Protein AF-A0A1H4ECC6-F1 (afdb_monomer)

Solvent-accessible surface area (backbone atoms only — not comparable to full-atom values): 13626 Å² total; per-residue (Å²): 134,86,76,79,71,39,61,45,52,57,76,55,49,51,54,53,52,52,52,30,64,74,39,88,50,65,69,59,46,51,46,40,37,66,34,86,87,35,96,63,45,57,80,49,60,82,55,77,48,50,72,71,56,46,52,50,38,54,52,34,42,35,54,55,54,68,55,48,60,47,56,54,35,56,78,72,70,46,49,71,63,58,48,18,66,75,67,73,41,59,52,71,56,57,48,30,31,50,69,59,79,40,82,70,54,70,70,58,54,51,51,50,37,57,78,66,70,51,75,50,54,50,92,61,50,44,51,46,70,75,54,58,63,62,68,71,68,72,64,81,91,76,77,94,74,86,88,76,89,75,90,80,87,87,88,80,90,87,80,92,86,89,87,89,83,92,74,93,76,88,80,76,84,45,78,68,58,57,57,58,72,69,65,83,68,96,71,96,71,64,76,82,75,61,58,58,65,61,54,52,52,54,54,55,54,57,74,68,65,80,81,125

pLDDT: mean 73.04, std 23.55, range [28.2, 97.25]

Radius of gyration: 29.25 Å; Cα contacts (8 Å, |Δi|>4): 118; chains: 1; bounding box: 47×67×94 Å

Sequence (212 aa):
MVRKKIILPDKIFHKLWDHACDIDSFDEFYALITAPSSQSYINMQKYNISTNQLYDILKSIHSAAHYSLRSMINDYGFTKASFSHRFCVPIRTVENWCNQTNKCPSYTRLLFLNALDYSILPKGICFESSISVTKNTEKPLADEAEFTISATTQEILKEGSLLDKQENDLSHFSLRDWEQTHSNSGNSDILAKTDYLSDILNRRSRQLGDNC

Mean predicted aligned error: 17.64 Å

Structure (mmCIF, N/CA/C/O backbone):
data_AF-A0A1H4ECC6-F1
#
_entry.id   AF-A0A1H4ECC6-F1
#
loop_
_atom_site.group_PDB
_atom_site.id
_atom_site.type_symbol
_atom_site.label_atom_id
_atom_site.label_alt_id
_atom_site.label_comp_id
_atom_site.label_asym_id
_atom_site.label_entity_id
_atom_site.label_seq_id
_atom_site.pdbx_PDB_ins_code
_atom_site.Cartn_x
_atom_site.Cartn_y
_atom_site.Cartn_z
_atom_site.occupancy
_atom_site.B_iso_or_equiv
_atom_site.auth_seq_id
_atom_site.auth_comp_id
_atom_site.auth_asym_id
_atom_site.auth_atom_id
_atom_site.pdbx_PDB_model_num
ATOM 1 N N . MET A 1 1 ? -12.331 -10.365 -29.458 1.00 39.97 1 MET A N 1
ATOM 2 C CA . MET A 1 1 ? -10.861 -10.203 -29.396 1.00 39.97 1 MET A CA 1
ATOM 3 C C . MET A 1 1 ? -10.436 -10.378 -27.940 1.00 39.97 1 MET A C 1
ATOM 5 O O . MET A 1 1 ? -10.699 -9.499 -27.128 1.00 39.97 1 MET A O 1
ATOM 9 N N . VAL A 1 2 ? -9.917 -11.551 -27.566 1.00 49.88 2 VAL A N 1
ATOM 10 C CA . VAL A 1 2 ? -9.529 -11.842 -26.173 1.00 49.88 2 VAL A CA 1
ATOM 11 C C . VAL A 1 2 ? -8.254 -11.056 -25.868 1.00 49.88 2 VAL A C 1
ATOM 13 O O . VAL A 1 2 ? -7.222 -11.291 -26.493 1.00 49.88 2 VAL A O 1
ATOM 16 N N . ARG A 1 3 ? -8.318 -10.078 -24.956 1.00 62.84 3 ARG A N 1
ATOM 17 C CA . ARG A 1 3 ? -7.119 -9.357 -24.506 1.00 62.84 3 ARG A CA 1
ATOM 18 C C . ARG A 1 3 ? -6.227 -10.348 -23.761 1.00 62.84 3 ARG A C 1
ATOM 20 O O . ARG A 1 3 ? -6.671 -10.962 -22.793 1.00 62.84 3 ARG A O 1
ATOM 27 N N . LYS A 1 4 ? -4.986 -10.519 -24.222 1.00 69.06 4 LYS A N 1
ATOM 28 C CA . LYS A 1 4 ? -3.986 -11.352 -23.547 1.00 69.06 4 LYS A CA 1
ATOM 29 C C . LYS A 1 4 ? -3.780 -10.803 -22.132 1.00 69.06 4 LYS A C 1
ATOM 31 O O . LYS A 1 4 ? -3.410 -9.641 -21.985 1.00 69.06 4 LYS A O 1
ATOM 36 N N . LYS A 1 5 ? -4.056 -11.619 -21.111 1.00 79.31 5 LYS A N 1
ATOM 37 C CA . LYS A 1 5 ? -3.801 -11.258 -19.711 1.00 79.31 5 LYS A CA 1
ATOM 38 C C . LYS A 1 5 ? -2.294 -11.274 -19.473 1.00 79.31 5 LYS A C 1
ATOM 40 O O . LYS A 1 5 ? -1.631 -12.256 -19.807 1.00 79.31 5 LYS A O 1
ATOM 45 N N . ILE A 1 6 ? -1.767 -10.181 -18.937 1.00 85.88 6 ILE A N 1
ATOM 46 C CA . ILE A 1 6 ? -0.36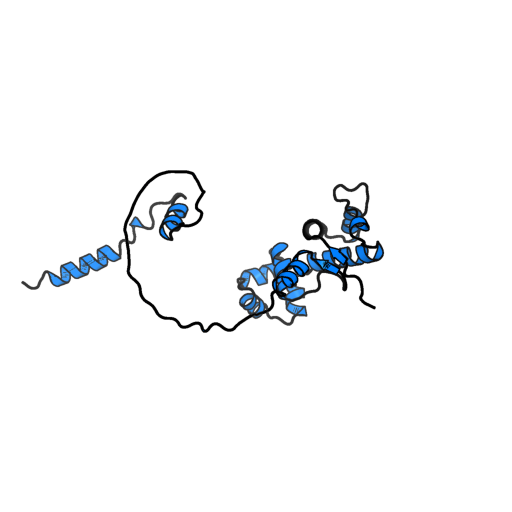5 -10.095 -18.528 1.00 85.88 6 ILE A CA 1
ATOM 47 C C . ILE A 1 6 ? -0.278 -10.598 -17.092 1.00 85.88 6 ILE A C 1
ATOM 49 O O . ILE A 1 6 ? -1.076 -10.204 -16.242 1.00 85.88 6 ILE A O 1
ATOM 53 N N . ILE A 1 7 ? 0.677 -11.485 -16.838 1.00 88.25 7 ILE A N 1
ATOM 54 C CA . ILE A 1 7 ? 0.872 -12.091 -15.524 1.00 88.25 7 ILE A CA 1
ATOM 55 C C . ILE A 1 7 ? 2.038 -11.378 -14.852 1.00 88.25 7 ILE A C 1
ATOM 57 O O . ILE A 1 7 ? 3.138 -11.342 -15.406 1.00 88.25 7 ILE A O 1
ATOM 61 N N . LEU A 1 8 ? 1.790 -10.820 -13.669 1.00 89.12 8 LEU A N 1
ATOM 62 C CA . LEU A 1 8 ? 2.819 -10.251 -12.809 1.00 89.12 8 LEU A CA 1
ATOM 63 C C . LEU A 1 8 ? 3.195 -11.287 -11.735 1.00 89.12 8 LEU A C 1
ATOM 65 O O . LEU A 1 8 ? 2.338 -11.632 -10.923 1.00 89.12 8 LEU A O 1
ATOM 69 N N . PRO A 1 9 ? 4.446 -11.780 -11.706 1.00 90.75 9 PRO A N 1
ATOM 70 C CA . PRO A 1 9 ? 4.898 -12.702 -10.669 1.00 90.75 9 PRO A CA 1
ATOM 71 C C . PRO A 1 9 ? 4.833 -12.093 -9.268 1.00 90.75 9 PRO A C 1
ATOM 73 O O . PRO A 1 9 ? 5.268 -10.956 -9.050 1.00 90.75 9 PRO A O 1
ATOM 76 N N . ASP A 1 10 ? 4.405 -12.889 -8.292 1.00 90.38 10 ASP A N 1
ATOM 77 C CA . ASP A 1 10 ? 4.170 -12.422 -6.919 1.00 90.38 10 ASP A CA 1
ATOM 78 C C . ASP A 1 10 ? 5.465 -11.940 -6.244 1.00 90.38 10 ASP A C 1
ATOM 80 O O . ASP A 1 10 ? 5.476 -10.940 -5.528 1.00 90.38 10 ASP A O 1
ATOM 84 N N . LYS A 1 11 ? 6.602 -12.579 -6.556 1.00 91.00 11 LYS A N 1
ATOM 85 C CA . LYS A 1 11 ? 7.934 -12.161 -6.076 1.00 91.00 11 LYS A CA 1
ATOM 86 C C . LYS A 1 11 ? 8.314 -10.753 -6.535 1.00 91.00 11 LYS A C 1
ATOM 88 O O . LYS A 1 11 ? 9.038 -10.051 -5.835 1.00 91.00 11 LYS A O 1
ATOM 93 N N . ILE A 1 12 ? 7.875 -10.361 -7.729 1.00 92.25 12 ILE A N 1
ATOM 94 C CA . ILE A 1 12 ? 8.151 -9.031 -8.280 1.00 92.25 12 ILE A CA 1
ATOM 95 C C . ILE A 1 12 ? 7.229 -8.027 -7.623 1.00 92.25 12 ILE A C 1
ATOM 97 O O . ILE A 1 12 ? 7.699 -6.994 -7.163 1.00 92.25 12 ILE A O 1
ATOM 101 N N . PHE A 1 13 ? 5.944 -8.362 -7.520 1.00 92.94 13 PHE A N 1
ATOM 102 C CA . PHE A 1 13 ? 4.985 -7.516 -6.833 1.00 92.94 13 PHE A CA 1
ATOM 103 C C . PHE A 1 13 ? 5.395 -7.232 -5.384 1.00 92.94 13 PHE A C 1
ATOM 105 O O . PHE A 1 13 ? 5.374 -6.075 -4.988 1.00 92.94 13 PHE A O 1
ATOM 112 N N . HIS A 1 14 ? 5.852 -8.238 -4.631 1.00 92.69 14 HIS A N 1
ATOM 113 C CA . HIS A 1 14 ? 6.368 -8.039 -3.275 1.00 92.69 14 HIS A CA 1
ATOM 114 C C . HIS A 1 14 ? 7.463 -6.965 -3.233 1.00 92.69 14 HIS A C 1
ATOM 116 O O . HIS A 1 14 ? 7.385 -6.039 -2.436 1.00 92.69 14 HIS A O 1
ATOM 122 N N . LYS A 1 15 ? 8.466 -7.055 -4.118 1.00 93.38 15 LYS 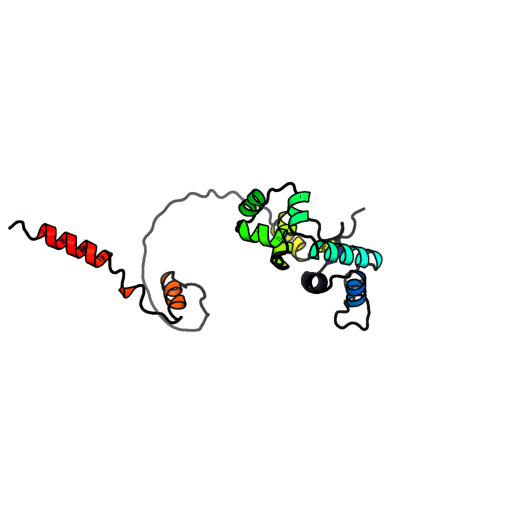A N 1
ATOM 123 C CA . LYS A 1 15 ? 9.550 -6.061 -4.193 1.00 93.38 15 LYS A CA 1
ATOM 124 C C . LYS A 1 15 ? 9.043 -4.671 -4.572 1.00 93.38 15 LYS A C 1
ATOM 126 O O . LYS A 1 15 ? 9.489 -3.684 -4.003 1.00 93.38 15 LYS A O 1
ATOM 131 N N . LEU A 1 16 ? 8.120 -4.594 -5.532 1.00 94.12 16 LEU A N 1
ATOM 132 C CA . LEU A 1 16 ? 7.510 -3.327 -5.936 1.00 94.12 16 LEU A CA 1
ATOM 133 C C . LEU A 1 16 ? 6.726 -2.694 -4.785 1.00 94.12 16 LEU A C 1
ATOM 135 O O . LEU A 1 16 ? 6.820 -1.490 -4.583 1.00 94.12 16 LEU A O 1
ATOM 139 N N . TRP A 1 17 ? 5.969 -3.500 -4.043 1.00 95.19 17 TRP A N 1
ATOM 140 C CA . TRP A 1 17 ? 5.172 -3.053 -2.909 1.00 95.19 17 TRP A CA 1
ATOM 141 C C . TRP A 1 17 ? 6.041 -2.547 -1.758 1.00 95.19 17 TRP A C 1
ATOM 143 O O . TRP A 1 17 ? 5.731 -1.509 -1.180 1.00 95.19 17 TRP A O 1
ATOM 153 N N . ASP A 1 18 ? 7.129 -3.255 -1.457 1.00 94.50 18 ASP A N 1
ATOM 154 C CA . ASP A 1 18 ? 8.087 -2.883 -0.413 1.00 94.50 18 ASP A CA 1
ATOM 155 C C . ASP A 1 18 ? 8.711 -1.512 -0.718 1.00 94.50 18 ASP A C 1
ATOM 157 O O . ASP A 1 18 ? 8.526 -0.554 0.029 1.00 94.50 18 ASP A O 1
ATOM 161 N N . HIS A 1 19 ? 9.279 -1.355 -1.919 1.00 93.94 19 HIS A N 1
ATOM 162 C CA . HIS A 1 19 ? 9.839 -0.076 -2.368 1.00 93.94 19 HIS A CA 1
ATOM 163 C C . HIS A 1 19 ? 8.801 1.050 -2.459 1.00 93.94 19 HIS A C 1
ATOM 165 O O . HIS A 1 19 ? 9.116 2.201 -2.166 1.00 93.94 19 HIS A O 1
ATOM 171 N N . ALA A 1 20 ? 7.559 0.741 -2.840 1.00 95.31 20 ALA A N 1
ATOM 172 C CA . ALA A 1 20 ? 6.485 1.730 -2.866 1.00 95.31 20 ALA A CA 1
ATOM 173 C C . ALA A 1 20 ? 6.083 2.206 -1.459 1.00 95.31 20 ALA A C 1
ATOM 175 O O . ALA A 1 20 ? 5.617 3.332 -1.315 1.00 95.31 20 ALA A O 1
ATOM 176 N N . CYS A 1 21 ? 6.240 1.368 -0.429 1.00 93.38 21 CYS A N 1
ATOM 177 C CA . CYS A 1 21 ? 5.956 1.738 0.959 1.00 93.38 21 CYS A CA 1
ATOM 178 C C . CYS A 1 21 ? 7.059 2.596 1.593 1.00 93.38 21 CYS A C 1
ATOM 180 O O . CYS A 1 21 ? 6.755 3.359 2.520 1.00 93.38 21 CYS A O 1
ATOM 182 N N . ASP A 1 22 ? 8.297 2.443 1.115 1.00 93.56 22 ASP A N 1
ATOM 183 C CA . ASP A 1 22 ? 9.473 3.181 1.581 1.00 93.56 22 ASP A CA 1
ATOM 184 C C . ASP A 1 22 ? 9.581 4.573 0.948 1.00 93.56 22 ASP A C 1
ATOM 186 O O . ASP A 1 22 ? 10.023 5.514 1.605 1.00 93.56 22 ASP A O 1
ATOM 190 N N . ILE A 1 23 ? 9.173 4.712 -0.319 1.00 94.06 23 ILE A N 1
ATOM 191 C CA . ILE A 1 23 ? 9.343 5.943 -1.098 1.00 94.06 23 ILE A CA 1
ATOM 192 C C . ILE A 1 23 ? 8.017 6.699 -1.222 1.00 94.06 23 ILE A C 1
ATOM 194 O O . ILE A 1 23 ? 7.054 6.230 -1.836 1.00 94.06 23 ILE A O 1
ATOM 198 N N . ASP A 1 24 ? 7.993 7.928 -0.707 1.00 92.38 24 ASP A N 1
ATOM 199 C CA . ASP A 1 24 ? 6.817 8.803 -0.767 1.00 92.38 24 ASP A CA 1
ATOM 200 C C . ASP A 1 24 ? 6.621 9.434 -2.159 1.00 92.38 24 ASP A C 1
ATOM 202 O O . ASP A 1 24 ? 5.490 9.602 -2.615 1.00 92.38 24 ASP A O 1
ATOM 206 N N . SER A 1 25 ? 7.709 9.754 -2.872 1.00 95.38 25 SER A N 1
ATOM 207 C CA . SER A 1 25 ? 7.652 10.376 -4.203 1.00 95.38 25 SER A CA 1
ATOM 208 C C . SER A 1 25 ? 7.525 9.346 -5.327 1.00 95.38 25 SER A C 1
ATOM 210 O O . SER A 1 25 ? 8.356 8.449 -5.476 1.00 95.38 25 SER A O 1
ATOM 212 N N . PHE A 1 26 ? 6.514 9.509 -6.185 1.00 94.31 26 PHE A N 1
ATOM 213 C CA . PHE A 1 26 ? 6.312 8.611 -7.323 1.00 94.31 26 PHE A CA 1
ATOM 214 C C . PHE A 1 26 ? 7.463 8.668 -8.340 1.00 94.31 26 PHE A C 1
ATOM 216 O O . PHE A 1 26 ? 7.858 7.631 -8.869 1.00 94.31 26 PHE A O 1
ATOM 223 N N . ASP A 1 27 ? 8.026 9.851 -8.599 1.00 94.12 27 ASP A N 1
ATOM 224 C CA . ASP A 1 27 ? 9.087 10.017 -9.601 1.00 94.12 27 ASP A CA 1
ATOM 225 C C . ASP A 1 27 ? 10.382 9.310 -9.175 1.00 94.12 27 ASP A C 1
ATOM 227 O O . ASP A 1 27 ? 11.049 8.671 -9.992 1.00 94.12 27 ASP A O 1
ATOM 231 N N . GLU A 1 28 ? 10.701 9.361 -7.880 1.00 93.81 28 GLU A N 1
ATOM 232 C CA . GLU A 1 28 ? 11.840 8.650 -7.294 1.00 93.81 28 GLU A CA 1
ATOM 233 C C . GLU A 1 28 ? 11.626 7.133 -7.344 1.00 93.81 28 GLU A C 1
ATOM 235 O O . GLU A 1 28 ? 12.512 6.391 -7.773 1.00 93.81 28 GLU A O 1
ATOM 240 N N . PHE A 1 29 ? 10.420 6.673 -7.000 1.00 94.56 29 PHE A N 1
ATOM 241 C CA . PHE A 1 29 ? 10.043 5.266 -7.113 1.00 94.56 29 PHE A CA 1
ATOM 242 C C . PHE A 1 29 ? 10.138 4.764 -8.564 1.00 94.56 29 PHE A C 1
ATOM 244 O O . PHE A 1 29 ? 10.706 3.702 -8.831 1.00 94.56 29 PHE A O 1
ATOM 251 N N . TYR A 1 30 ? 9.644 5.544 -9.527 1.00 93.44 30 TYR A N 1
ATOM 252 C CA . TYR A 1 30 ? 9.711 5.208 -10.947 1.00 93.44 30 TYR A CA 1
ATOM 253 C C . TYR A 1 30 ? 11.159 5.124 -11.449 1.00 93.44 30 TYR A C 1
ATOM 255 O O . TYR A 1 30 ? 11.516 4.176 -12.161 1.00 93.44 30 TYR A O 1
ATOM 263 N N . ALA A 1 31 ? 12.003 6.081 -11.050 1.00 92.00 31 ALA A N 1
ATOM 264 C CA . ALA A 1 31 ? 13.423 6.089 -11.379 1.00 92.00 31 ALA A CA 1
ATOM 265 C C . ALA A 1 31 ? 14.150 4.877 -10.778 1.00 92.00 31 ALA A C 1
ATOM 267 O O . ALA A 1 31 ? 14.918 4.224 -11.485 1.00 92.00 31 ALA A O 1
ATOM 268 N N . LEU A 1 32 ? 13.854 4.517 -9.523 1.00 92.06 32 LEU A N 1
ATOM 269 C CA . LEU A 1 32 ? 14.450 3.361 -8.854 1.00 92.06 32 LEU A CA 1
ATOM 270 C C . LEU A 1 32 ? 14.155 2.049 -9.591 1.00 92.06 32 LEU A C 1
ATOM 272 O O . LEU A 1 32 ? 15.035 1.202 -9.692 1.00 92.06 32 LEU A O 1
ATOM 276 N N . ILE A 1 33 ? 12.946 1.854 -10.116 1.00 91.56 33 ILE A N 1
ATOM 277 C CA . ILE A 1 33 ? 12.586 0.595 -10.787 1.00 91.56 33 ILE A CA 1
ATOM 278 C C . ILE A 1 33 ? 13.068 0.552 -12.245 1.00 91.56 33 ILE A C 1
ATOM 280 O O . ILE A 1 33 ? 13.427 -0.518 -12.746 1.00 91.56 33 ILE A O 1
ATOM 284 N N . THR A 1 34 ? 13.081 1.700 -12.930 1.00 90.62 34 THR A N 1
ATOM 285 C CA . THR A 1 34 ? 13.303 1.769 -14.385 1.00 90.62 34 THR A CA 1
ATOM 286 C C . THR A 1 34 ? 14.764 2.014 -14.765 1.00 90.62 34 THR A C 1
ATOM 288 O O . THR A 1 34 ? 15.193 1.569 -15.830 1.00 90.62 34 THR A O 1
ATOM 291 N N . ALA A 1 35 ? 15.543 2.712 -13.933 1.00 89.81 35 ALA A N 1
ATOM 292 C CA . ALA A 1 35 ? 16.928 3.040 -14.253 1.00 89.81 35 ALA A CA 1
ATOM 293 C C . ALA A 1 35 ? 17.810 1.775 -14.243 1.00 89.81 35 ALA A C 1
ATOM 295 O O . ALA A 1 35 ? 17.909 1.126 -13.209 1.00 89.81 35 ALA A O 1
ATOM 296 N N . PRO A 1 36 ? 18.524 1.435 -15.333 1.00 86.56 36 PRO A N 1
ATOM 297 C CA . PRO A 1 36 ? 19.405 0.260 -15.358 1.00 86.56 36 PRO A CA 1
ATOM 298 C C . PRO A 1 36 ? 20.561 0.320 -14.351 1.00 86.56 36 PRO A C 1
ATOM 300 O O . PRO A 1 36 ? 21.164 -0.703 -14.042 1.00 86.56 36 PRO A O 1
ATOM 303 N N . SER A 1 37 ? 20.895 1.521 -13.875 1.00 86.69 37 SER A N 1
ATOM 304 C CA . SER A 1 37 ? 21.937 1.774 -12.880 1.00 86.69 37 SER A CA 1
ATOM 305 C C . SER A 1 37 ? 21.470 1.591 -11.436 1.00 86.69 37 SER A C 1
ATOM 307 O O . SER A 1 37 ? 22.293 1.679 -10.526 1.00 86.69 37 SER A O 1
ATOM 309 N N . SER A 1 38 ? 20.173 1.389 -11.196 1.00 86.81 38 SER A N 1
ATOM 310 C CA . SER A 1 38 ? 19.649 1.241 -9.844 1.00 86.81 38 SER A CA 1
ATOM 311 C C . SER A 1 38 ? 19.849 -0.179 -9.308 1.00 86.81 38 SER A C 1
ATOM 313 O O . SER A 1 38 ? 19.819 -1.169 -10.040 1.00 86.81 38 SER A O 1
ATOM 315 N N . GLN A 1 39 ? 19.996 -0.291 -7.987 1.00 83.94 39 GLN A N 1
ATOM 316 C CA . GLN A 1 39 ? 20.139 -1.581 -7.304 1.00 83.94 39 GLN A CA 1
ATOM 317 C C . GLN A 1 39 ? 18.887 -2.464 -7.446 1.00 83.94 39 GLN A C 1
ATOM 319 O O . GLN A 1 39 ? 18.981 -3.692 -7.473 1.00 83.94 39 GLN A O 1
ATOM 324 N N . SER A 1 40 ? 17.717 -1.833 -7.545 1.00 86.25 40 SER A N 1
ATOM 325 C CA . SER A 1 40 ? 16.412 -2.493 -7.634 1.00 86.25 40 SER A CA 1
ATOM 326 C C . SER A 1 40 ? 15.850 -2.513 -9.056 1.00 86.25 40 SER A C 1
ATOM 328 O O . SER A 1 40 ? 14.640 -2.653 -9.226 1.00 86.25 40 SER A O 1
ATOM 330 N N . TYR A 1 41 ? 16.704 -2.386 -10.077 1.00 87.88 41 TYR A N 1
ATOM 331 C CA . TYR A 1 41 ? 16.289 -2.448 -11.475 1.00 87.88 41 TYR A CA 1
ATOM 332 C C . TYR A 1 41 ? 15.565 -3.763 -11.791 1.00 87.88 41 TYR A C 1
ATOM 334 O O . TYR A 1 41 ? 16.043 -4.861 -11.482 1.00 87.88 41 TYR A O 1
ATOM 342 N N . ILE A 1 42 ? 14.416 -3.661 -12.463 1.00 86.12 42 ILE A N 1
ATOM 343 C CA . ILE A 1 42 ? 13.642 -4.824 -12.901 1.00 86.12 42 ILE A CA 1
ATOM 344 C C . ILE A 1 42 ? 13.433 -4.744 -14.408 1.00 86.12 42 ILE A C 1
ATOM 346 O O . ILE A 1 42 ? 12.751 -3.858 -14.917 1.00 86.12 42 ILE A O 1
ATOM 350 N N . ASN A 1 43 ? 13.955 -5.732 -15.138 1.00 86.00 43 ASN A N 1
ATOM 351 C CA . ASN A 1 43 ? 13.675 -5.857 -16.564 1.00 86.00 43 ASN A CA 1
ATOM 352 C C . ASN A 1 43 ? 12.240 -6.374 -16.786 1.00 86.00 43 ASN A C 1
ATOM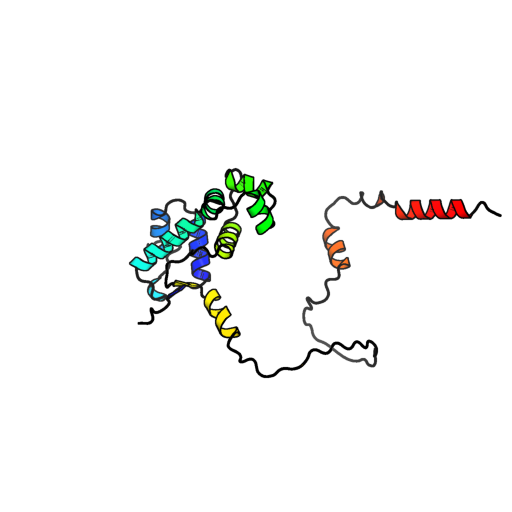 354 O O . ASN A 1 43 ? 11.990 -7.581 -16.846 1.00 86.00 43 ASN A O 1
ATOM 358 N N . MET A 1 44 ? 11.298 -5.438 -16.908 1.00 83.12 44 MET A N 1
ATOM 359 C CA . MET A 1 44 ? 9.867 -5.715 -17.069 1.00 83.12 44 MET A CA 1
ATOM 360 C C . MET A 1 44 ? 9.491 -6.217 -18.472 1.00 83.12 44 MET A C 1
ATOM 362 O O . MET A 1 44 ? 8.460 -6.874 -18.635 1.00 83.12 44 MET A O 1
ATOM 366 N N . GLN A 1 45 ? 10.353 -6.009 -19.475 1.00 83.44 45 GLN A N 1
ATOM 367 C CA . GLN A 1 45 ? 10.138 -6.527 -20.832 1.00 83.44 45 GLN A CA 1
ATOM 368 C C . GLN A 1 45 ? 10.105 -8.060 -20.851 1.00 83.44 45 GLN A C 1
ATOM 370 O O . GLN A 1 45 ? 9.356 -8.652 -21.628 1.00 83.44 45 GLN A O 1
ATOM 375 N N . LYS A 1 46 ? 10.830 -8.710 -19.927 1.00 86.38 46 LYS A N 1
ATOM 376 C CA . LYS A 1 46 ? 10.799 -10.167 -19.722 1.00 86.38 46 LYS A CA 1
ATOM 377 C C . LYS A 1 46 ? 9.381 -10.710 -19.490 1.00 86.38 46 LYS A C 1
ATOM 379 O O . LYS A 1 46 ? 9.102 -11.854 -19.836 1.00 86.38 46 LYS A O 1
ATOM 384 N N . TYR A 1 47 ? 8.486 -9.897 -18.930 1.00 83.19 47 TYR A N 1
ATOM 385 C CA . TYR A 1 47 ? 7.111 -10.281 -18.596 1.00 83.19 47 TYR A CA 1
ATOM 386 C C . TYR A 1 47 ? 6.085 -9.804 -19.631 1.00 83.19 47 TYR A C 1
ATOM 388 O O . TYR A 1 47 ? 4.884 -9.871 -19.381 1.00 83.19 47 TYR A O 1
ATOM 396 N N . ASN A 1 48 ? 6.532 -9.359 -20.811 1.00 85.00 48 ASN A N 1
ATOM 397 C CA . ASN A 1 48 ? 5.690 -8.761 -21.853 1.00 85.00 48 ASN A CA 1
ATOM 398 C C . ASN A 1 48 ? 4.946 -7.490 -21.394 1.00 85.00 48 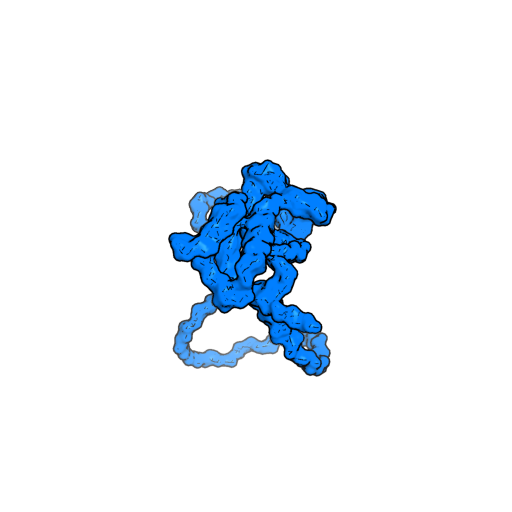ASN A C 1
ATOM 400 O O . ASN A 1 48 ? 3.865 -7.192 -21.902 1.00 85.00 48 ASN A O 1
ATOM 404 N N . ILE A 1 49 ? 5.505 -6.751 -20.431 1.00 85.75 49 ILE A N 1
ATOM 405 C CA . ILE A 1 49 ? 4.957 -5.473 -19.966 1.00 85.75 49 ILE A CA 1
ATOM 406 C C . ILE A 1 49 ? 5.561 -4.354 -20.821 1.00 85.75 49 ILE A C 1
ATOM 408 O O . ILE A 1 49 ? 6.782 -4.208 -20.890 1.00 85.75 49 ILE A O 1
ATOM 412 N N . SER A 1 50 ? 4.709 -3.567 -21.481 1.00 86.75 50 SER A N 1
ATOM 413 C CA . SER A 1 50 ? 5.144 -2.373 -22.224 1.00 86.75 50 SER A CA 1
ATOM 414 C C . SER A 1 50 ? 5.469 -1.205 -21.285 1.00 86.75 50 SER A C 1
ATOM 416 O O . SER A 1 50 ? 4.991 -1.162 -20.156 1.00 86.75 50 SER A O 1
ATOM 418 N N . THR A 1 51 ? 6.248 -0.224 -21.746 1.00 84.44 51 THR A N 1
ATOM 419 C CA . THR A 1 51 ? 6.648 0.951 -20.942 1.00 84.44 51 THR A CA 1
ATOM 420 C C . THR A 1 51 ? 5.454 1.765 -20.438 1.00 84.44 51 THR A C 1
ATOM 422 O O . THR A 1 51 ? 5.426 2.161 -19.277 1.00 84.44 51 THR A O 1
ATOM 425 N N . ASN A 1 52 ? 4.432 1.951 -21.277 1.00 86.00 52 ASN A N 1
ATOM 426 C CA . ASN A 1 52 ? 3.206 2.655 -20.890 1.00 86.00 52 ASN A CA 1
ATOM 427 C C . ASN A 1 52 ? 2.438 1.882 -19.808 1.00 86.00 52 ASN A C 1
ATOM 429 O O . ASN A 1 52 ? 2.018 2.456 -18.811 1.00 86.00 52 ASN A O 1
ATOM 433 N N . GLN A 1 53 ? 2.322 0.559 -19.963 1.00 88.19 53 GLN A N 1
ATOM 434 C CA . GLN A 1 53 ? 1.698 -0.288 -18.945 1.00 88.19 53 GLN A CA 1
ATOM 435 C C . GLN A 1 53 ? 2.503 -0.301 -17.648 1.00 88.19 53 GLN A C 1
ATOM 437 O O . GLN A 1 53 ? 1.915 -0.322 -16.575 1.00 88.19 53 GLN A O 1
ATOM 442 N N . LEU A 1 54 ? 3.835 -0.279 -17.731 1.00 90.44 54 LEU A N 1
ATOM 443 C CA . LEU A 1 54 ? 4.700 -0.225 -16.560 1.00 90.44 54 LEU A CA 1
ATOM 444 C C . LEU A 1 54 ? 4.430 1.031 -15.731 1.00 90.44 54 LEU A C 1
ATOM 446 O O . LEU A 1 54 ? 4.271 0.925 -14.518 1.00 90.44 54 LEU A O 1
ATOM 450 N N . TYR A 1 55 ? 4.332 2.190 -16.381 1.00 91.94 55 TYR A N 1
ATOM 451 C CA . TYR A 1 55 ? 3.993 3.439 -15.708 1.00 91.94 55 TYR A CA 1
ATOM 452 C C . TYR A 1 55 ? 2.657 3.328 -14.958 1.00 91.94 55 TYR A C 1
ATOM 454 O O . TYR A 1 55 ? 2.597 3.630 -13.766 1.00 91.94 55 TYR A O 1
ATOM 462 N N . ASP A 1 56 ? 1.613 2.814 -15.615 1.00 92.56 56 ASP A N 1
ATOM 463 C CA . ASP A 1 56 ? 0.291 2.639 -15.002 1.00 92.56 56 ASP A CA 1
ATOM 464 C C . ASP A 1 56 ? 0.316 1.651 -13.825 1.00 92.56 56 ASP A C 1
ATOM 466 O O . ASP A 1 56 ? -0.311 1.898 -12.794 1.00 92.56 56 ASP A O 1
ATOM 470 N N . ILE A 1 57 ? 1.061 0.544 -13.945 1.00 92.25 57 ILE A N 1
ATOM 471 C CA . ILE A 1 57 ? 1.237 -0.444 -12.870 1.00 92.25 57 ILE A CA 1
ATOM 472 C C . ILE A 1 57 ? 1.903 0.205 -11.664 1.00 92.25 57 ILE A C 1
ATOM 474 O O . ILE A 1 57 ? 1.377 0.119 -10.558 1.00 92.25 57 ILE A O 1
ATOM 478 N N . LEU A 1 58 ? 3.051 0.853 -11.872 1.00 94.12 58 LEU A N 1
ATOM 479 C CA . LEU A 1 58 ? 3.814 1.473 -10.793 1.00 94.12 58 LEU A CA 1
ATOM 480 C C . LEU A 1 58 ? 2.997 2.570 -10.120 1.00 94.12 58 LEU A C 1
ATOM 482 O O . LEU A 1 58 ? 2.966 2.641 -8.895 1.00 94.12 58 LEU A O 1
ATOM 486 N N . LYS A 1 59 ? 2.277 3.379 -10.902 1.00 94.81 59 LYS A N 1
ATOM 487 C CA . LYS A 1 59 ? 1.413 4.436 -10.376 1.00 94.81 59 LYS A CA 1
ATOM 488 C C . LYS A 1 59 ? 0.266 3.873 -9.547 1.00 94.81 59 LYS A C 1
ATOM 490 O O . LYS A 1 59 ? -0.023 4.400 -8.475 1.00 94.81 59 LYS A O 1
ATOM 495 N N . SER A 1 60 ? -0.366 2.799 -10.015 1.00 94.25 60 SER A N 1
ATOM 496 C CA . SER A 1 60 ? -1.447 2.118 -9.299 1.00 94.25 60 SER A CA 1
ATOM 497 C C . SER A 1 60 ? -0.954 1.498 -7.988 1.00 94.25 60 SER A C 1
ATOM 499 O O . SER A 1 60 ? -1.567 1.700 -6.942 1.00 94.25 60 SER A O 1
ATOM 501 N N . ILE A 1 61 ? 0.198 0.817 -8.017 1.00 94.75 61 ILE A N 1
ATOM 502 C CA . ILE A 1 61 ? 0.825 0.223 -6.828 1.00 94.75 61 ILE A CA 1
ATOM 503 C C . ILE A 1 61 ? 1.211 1.306 -5.819 1.00 94.75 61 ILE A C 1
ATOM 505 O O . ILE A 1 61 ? 0.886 1.173 -4.644 1.00 94.75 61 ILE A O 1
ATOM 509 N N . HIS A 1 62 ? 1.858 2.385 -6.264 1.00 95.44 62 HIS A N 1
ATOM 510 C CA . HIS A 1 62 ? 2.259 3.498 -5.399 1.00 95.44 62 HIS A CA 1
ATOM 511 C C . HIS A 1 62 ? 1.043 4.188 -4.769 1.00 95.44 62 HIS A C 1
ATOM 513 O O . HIS A 1 62 ? 0.992 4.375 -3.555 1.00 95.44 62 HIS A O 1
ATOM 519 N N . SER A 1 63 ? -0.001 4.440 -5.563 1.00 94.38 63 SER A N 1
ATOM 520 C CA . SER A 1 63 ? -1.263 5.007 -5.065 1.00 94.38 63 SER A CA 1
ATOM 521 C C . SER A 1 63 ? -1.924 4.103 -4.018 1.00 94.38 63 SER A C 1
ATOM 523 O O . SER A 1 63 ? -2.405 4.590 -2.997 1.00 94.38 63 SER A O 1
ATOM 525 N N . ALA A 1 64 ? -1.919 2.785 -4.238 1.00 94.38 64 ALA A N 1
ATOM 526 C CA . ALA A 1 64 ? -2.450 1.805 -3.294 1.00 94.38 64 ALA A CA 1
ATOM 527 C C . ALA A 1 64 ? -1.600 1.701 -2.013 1.00 94.38 64 ALA A C 1
ATOM 529 O O . ALA A 1 64 ? -2.145 1.581 -0.913 1.00 94.38 64 ALA A O 1
ATOM 530 N N . ALA A 1 65 ? -0.272 1.781 -2.134 1.00 94.25 65 ALA A N 1
ATOM 531 C CA . ALA A 1 65 ? 0.654 1.752 -1.006 1.00 94.25 65 ALA A CA 1
ATOM 532 C C . ALA A 1 65 ? 0.450 2.958 -0.080 1.00 94.25 65 ALA A C 1
ATOM 534 O O . ALA A 1 65 ? 0.448 2.793 1.139 1.00 94.25 65 ALA A O 1
ATOM 535 N N . HIS A 1 66 ? 0.185 4.139 -0.636 1.00 92.62 66 HIS A N 1
ATOM 536 C CA . HIS A 1 66 ? -0.047 5.376 0.122 1.00 92.62 66 HIS A CA 1
ATOM 537 C C . HIS A 1 66 ? -1.517 5.638 0.460 1.00 92.62 66 HIS A C 1
ATOM 539 O O . HIS A 1 66 ? -1.867 6.679 1.021 1.00 92.62 66 HIS A O 1
ATOM 545 N N . TYR A 1 67 ? -2.399 4.681 0.176 1.00 92.81 67 TYR A N 1
ATOM 546 C CA . TYR A 1 67 ? -3.818 4.839 0.442 1.00 92.81 67 TYR A CA 1
ATOM 547 C C . TYR A 1 67 ? -4.105 4.817 1.948 1.00 92.81 67 TYR A C 1
ATOM 549 O O . TYR A 1 67 ? -3.934 3.809 2.646 1.00 92.81 67 TYR A O 1
ATOM 557 N N . SER A 1 68 ? -4.517 5.974 2.471 1.00 92.38 68 SER A N 1
ATOM 558 C CA . SER A 1 68 ? -4.762 6.137 3.900 1.00 92.38 68 SER A CA 1
ATOM 559 C C . SER A 1 68 ? -5.988 5.337 4.340 1.00 92.38 68 SER A C 1
ATOM 561 O O . SER A 1 68 ? -7.000 5.280 3.640 1.00 92.38 68 SER A O 1
ATOM 563 N N . LEU A 1 69 ? -5.936 4.766 5.547 1.00 94.06 69 LEU A N 1
ATOM 564 C CA . LEU A 1 69 ? -7.071 4.014 6.086 1.00 94.06 69 LEU A CA 1
ATOM 565 C C . LEU A 1 69 ? -8.313 4.899 6.263 1.00 94.06 69 LEU A C 1
ATOM 567 O O . LEU A 1 69 ? -9.437 4.439 6.101 1.00 94.06 69 LEU A O 1
ATOM 571 N N . ARG A 1 70 ? -8.112 6.189 6.552 1.00 94.56 70 ARG A N 1
ATOM 572 C CA . ARG A 1 70 ? -9.199 7.166 6.642 1.00 94.56 70 ARG A CA 1
ATOM 573 C C . ARG A 1 70 ? -9.917 7.328 5.301 1.00 94.56 70 ARG A C 1
ATOM 575 O O . ARG A 1 70 ? -11.142 7.306 5.279 1.00 94.56 70 ARG A O 1
ATOM 582 N N . SER A 1 71 ? -9.162 7.478 4.212 1.00 94.00 71 SER A N 1
ATOM 583 C CA . SER A 1 71 ? -9.718 7.551 2.855 1.00 94.00 71 SER A CA 1
ATOM 584 C C . SER A 1 71 ? -10.437 6.255 2.499 1.00 94.00 71 SER A C 1
ATOM 586 O O . SER A 1 71 ? -11.584 6.301 2.086 1.00 94.00 71 SER A O 1
ATOM 588 N N . MET A 1 72 ? -9.823 5.104 2.787 1.00 94.25 72 MET A N 1
ATOM 589 C CA . MET A 1 72 ? -10.428 3.787 2.570 1.00 94.25 72 MET A CA 1
ATOM 590 C C . MET A 1 72 ? -11.775 3.626 3.283 1.00 94.25 72 MET A C 1
ATOM 592 O O . MET A 1 72 ? -12.750 3.187 2.687 1.00 94.25 72 MET A O 1
ATOM 596 N N . ILE A 1 73 ? -11.862 3.998 4.560 1.00 94.50 73 ILE A N 1
ATOM 597 C CA . ILE A 1 73 ? -13.114 3.899 5.321 1.00 94.50 73 ILE A CA 1
ATOM 598 C C . ILE A 1 73 ? -14.191 4.808 4.715 1.00 94.50 73 ILE A C 1
ATOM 600 O O . ILE A 1 73 ? -15.333 4.378 4.567 1.00 94.50 73 ILE A O 1
ATOM 604 N N . ASN A 1 74 ? -13.823 6.032 4.333 1.00 94.31 74 ASN A N 1
ATOM 605 C CA . ASN A 1 74 ? -14.754 7.001 3.763 1.00 94.31 74 ASN A CA 1
ATOM 606 C C . ASN A 1 74 ? -15.248 6.594 2.367 1.00 94.31 74 ASN A C 1
ATOM 608 O O . ASN A 1 74 ? -16.450 6.642 2.119 1.00 94.31 74 ASN A O 1
ATOM 612 N N . ASP A 1 75 ? -14.346 6.170 1.480 1.00 94.44 75 ASP A N 1
ATOM 613 C CA . ASP A 1 75 ? -14.659 5.847 0.082 1.00 94.44 75 ASP A CA 1
ATOM 614 C C . ASP A 1 75 ? -15.585 4.627 -0.025 1.00 94.44 75 ASP A C 1
ATOM 616 O O . ASP A 1 75 ? -16.436 4.562 -0.908 1.00 94.44 75 ASP A O 1
ATOM 620 N N . TYR A 1 76 ? -15.467 3.686 0.916 1.00 93.50 76 TYR A N 1
ATOM 621 C CA . TYR A 1 76 ? -16.337 2.512 1.005 1.00 93.50 76 TYR A CA 1
ATOM 622 C C . TYR A 1 76 ? -17.546 2.705 1.940 1.00 93.50 76 TYR A C 1
ATOM 624 O O . TYR A 1 76 ? -18.305 1.763 2.164 1.00 93.50 76 TYR A O 1
ATOM 632 N N . GLY A 1 77 ? -17.745 3.906 2.495 1.00 93.81 77 GLY A N 1
ATOM 633 C CA . GLY A 1 77 ? -18.915 4.237 3.315 1.00 93.81 77 GLY A CA 1
ATOM 634 C C . GLY A 1 77 ? -18.972 3.540 4.679 1.00 93.81 77 GLY A C 1
ATOM 635 O O . GLY A 1 77 ? -20.055 3.389 5.247 1.00 93.81 77 GLY A O 1
ATOM 636 N N . PHE A 1 78 ? -17.834 3.106 5.228 1.00 94.94 78 PHE A N 1
ATOM 637 C CA . PHE A 1 78 ? -17.786 2.497 6.556 1.00 94.94 78 PHE A CA 1
ATOM 638 C C . PHE A 1 78 ? -17.730 3.548 7.664 1.00 94.94 78 PHE A C 1
ATOM 640 O O . PHE A 1 78 ? -17.148 4.622 7.533 1.00 94.94 78 PHE A O 1
ATOM 647 N N . THR A 1 79 ? -18.268 3.195 8.829 1.00 96.00 79 THR A N 1
ATOM 648 C CA . THR A 1 79 ? -17.893 3.859 10.081 1.00 96.00 79 THR A CA 1
ATOM 649 C C . THR A 1 79 ? -16.664 3.170 10.673 1.00 96.00 79 THR A C 1
ATOM 651 O O . THR A 1 79 ? -16.431 1.985 10.431 1.00 96.00 79 THR A O 1
ATOM 654 N N . LYS A 1 80 ? -15.885 3.872 11.508 1.00 95.88 80 LYS A N 1
ATOM 655 C CA . LYS A 1 80 ? -14.720 3.275 12.197 1.00 95.88 80 LYS A CA 1
ATOM 656 C C . LYS A 1 80 ? -15.104 2.041 13.027 1.00 95.88 80 LYS A C 1
ATOM 658 O O . LYS A 1 80 ? -14.363 1.064 13.045 1.00 95.88 80 LYS A O 1
ATOM 663 N N . ALA A 1 81 ? -16.275 2.074 13.668 1.00 96.44 81 ALA A N 1
ATOM 664 C CA . ALA A 1 81 ? -16.816 0.943 14.419 1.00 96.44 81 ALA A CA 1
ATOM 665 C C . ALA A 1 81 ? -17.196 -0.225 13.496 1.00 96.44 81 ALA A C 1
ATOM 667 O O . ALA A 1 81 ? -16.781 -1.352 13.740 1.00 96.44 81 ALA A O 1
ATOM 668 N N . SER A 1 82 ? -17.910 0.035 12.394 1.00 96.25 82 SER A N 1
ATOM 669 C CA . SER A 1 82 ? -18.254 -1.007 11.414 1.00 96.25 82 SER A CA 1
ATOM 670 C C . SER A 1 82 ? -17.004 -1.656 10.813 1.00 96.25 82 SER A C 1
ATOM 672 O O . SER A 1 82 ? -16.933 -2.879 10.718 1.00 96.25 82 SER A O 1
ATOM 674 N N . PHE A 1 83 ? -15.981 -0.856 10.501 1.00 96.25 83 PHE A N 1
ATOM 675 C CA . PHE A 1 83 ? -14.687 -1.348 10.035 1.00 96.25 83 PHE A CA 1
ATOM 676 C C . PHE A 1 83 ? -13.989 -2.219 11.093 1.00 96.25 83 PHE A C 1
ATOM 678 O O . PHE A 1 83 ? -13.526 -3.314 10.783 1.00 96.25 83 PHE A O 1
ATOM 685 N N . SER A 1 84 ? -13.963 -1.764 12.352 1.00 96.88 84 SER A N 1
ATOM 686 C CA . SER A 1 84 ? -13.426 -2.523 13.491 1.00 96.88 84 SER A CA 1
ATOM 687 C C . SER A 1 84 ? -14.097 -3.892 13.638 1.00 96.88 84 SER A C 1
ATOM 689 O O . SER A 1 84 ? -13.396 -4.896 13.760 1.00 96.88 84 SER A O 1
ATOM 691 N N . HIS A 1 85 ? -15.429 -3.951 13.550 1.00 96.12 85 HIS A N 1
ATOM 692 C CA . HIS A 1 85 ? -16.175 -5.206 13.636 1.00 96.12 85 HIS A CA 1
ATOM 693 C C . HIS A 1 85 ? -15.941 -6.110 12.423 1.00 96.12 85 HIS A C 1
ATOM 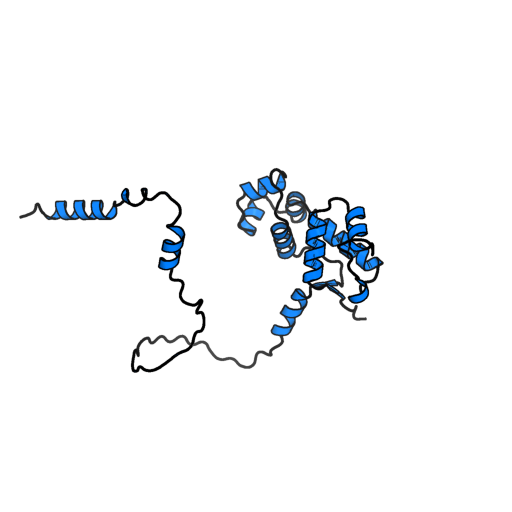695 O O . HIS A 1 85 ? -15.753 -7.309 12.593 1.00 96.12 85 HIS A O 1
ATOM 701 N N . ARG A 1 86 ? -15.911 -5.548 11.208 1.00 95.00 86 ARG A N 1
ATOM 702 C CA . ARG A 1 86 ? -15.729 -6.318 9.969 1.00 95.00 86 ARG A CA 1
ATOM 703 C C . ARG A 1 86 ? -14.364 -6.999 9.897 1.00 95.00 86 ARG A C 1
ATOM 705 O O . ARG A 1 86 ? -14.276 -8.129 9.435 1.00 95.00 86 ARG A O 1
ATOM 712 N N . PHE A 1 87 ? -13.315 -6.302 10.324 1.00 95.56 87 PHE A N 1
ATOM 713 C CA . PHE A 1 87 ? -11.935 -6.782 10.229 1.00 95.56 87 PHE A CA 1
ATOM 714 C C . PHE A 1 87 ? -11.375 -7.314 11.552 1.00 95.56 87 PHE A C 1
ATOM 716 O O . PHE A 1 87 ? -10.194 -7.645 11.617 1.00 95.56 87 PHE A O 1
ATOM 723 N N . CYS A 1 88 ? -12.199 -7.386 12.603 1.00 95.81 88 CYS A N 1
ATOM 724 C CA . CYS A 1 88 ? -11.799 -7.826 13.942 1.00 95.81 88 CYS A CA 1
ATOM 725 C C . CYS A 1 88 ? -10.570 -7.075 14.491 1.00 95.81 88 CYS A C 1
ATOM 727 O O . CYS A 1 88 ? -9.739 -7.640 15.200 1.00 95.81 88 CYS A O 1
ATOM 729 N N . VAL A 1 89 ? -10.450 -5.784 14.170 1.00 95.94 89 VAL A N 1
ATOM 730 C CA . VAL A 1 89 ? -9.368 -4.921 14.662 1.00 95.94 89 VAL A CA 1
ATOM 731 C C . VAL A 1 89 ? -9.911 -4.048 15.788 1.00 95.94 89 VAL A C 1
ATOM 733 O O . VAL A 1 89 ? -10.958 -3.432 15.595 1.00 95.94 89 VAL A O 1
ATOM 736 N N . PRO A 1 90 ? -9.225 -3.909 16.937 1.00 97.25 90 PRO A N 1
ATOM 737 C CA . PRO A 1 90 ? -9.670 -3.018 18.005 1.00 97.25 90 PRO A CA 1
ATOM 738 C C . PRO A 1 90 ? -9.912 -1.588 17.508 1.00 97.25 90 PRO A C 1
ATOM 740 O O . PRO A 1 90 ? -9.073 -1.012 16.811 1.00 97.25 90 PRO A O 1
ATOM 743 N N . ILE A 1 91 ? -11.034 -0.982 17.905 1.00 97.00 91 ILE A N 1
ATOM 744 C CA . ILE A 1 91 ? -11.429 0.356 17.433 1.00 97.00 91 ILE A CA 1
ATOM 745 C C . ILE A 1 91 ? -10.354 1.421 17.700 1.00 97.00 91 ILE A C 1
ATOM 747 O O . ILE A 1 91 ? -10.073 2.244 16.833 1.00 97.00 91 ILE A O 1
ATOM 751 N N . ARG A 1 92 ? -9.665 1.338 18.847 1.00 96.69 92 ARG A N 1
ATOM 752 C CA . ARG A 1 92 ? -8.552 2.227 19.215 1.00 96.69 92 ARG A CA 1
ATOM 753 C C . ARG A 1 92 ? -7.404 2.166 18.198 1.00 96.69 92 ARG A C 1
ATOM 755 O O . ARG A 1 92 ? -6.789 3.184 17.893 1.00 96.69 92 ARG A O 1
ATOM 762 N N . THR A 1 93 ? -7.129 0.983 17.651 1.00 96.81 93 THR A N 1
ATOM 763 C CA . THR A 1 93 ? -6.104 0.769 16.621 1.00 96.81 93 THR A CA 1
ATOM 764 C C . THR A 1 93 ? -6.529 1.394 15.297 1.00 96.81 93 THR A C 1
ATOM 766 O O . THR A 1 93 ? -5.746 2.120 14.688 1.00 96.81 93 THR A O 1
ATOM 769 N N . VAL A 1 94 ? -7.787 1.190 14.892 1.00 96.06 94 VAL A N 1
ATOM 770 C CA . VAL A 1 94 ? -8.358 1.815 13.687 1.00 96.06 94 VAL A CA 1
ATOM 771 C C . VAL A 1 94 ? -8.307 3.341 13.793 1.00 96.06 94 VAL A C 1
ATOM 773 O O . VAL A 1 94 ? -7.910 4.015 12.844 1.00 96.06 94 VAL A O 1
ATOM 776 N N . GLU A 1 95 ? -8.652 3.902 14.952 1.00 96.06 95 GLU A N 1
ATOM 777 C CA . GLU A 1 95 ? -8.557 5.340 15.213 1.00 96.06 95 GLU A CA 1
ATOM 778 C C . GLU A 1 95 ? -7.127 5.861 15.118 1.00 96.06 95 GLU A C 1
ATOM 780 O O . GLU A 1 95 ? -6.902 6.875 14.459 1.00 96.06 95 GLU A O 1
ATOM 785 N N . ASN A 1 96 ? -6.166 5.165 15.729 1.00 96.44 96 ASN A N 1
ATOM 786 C CA . ASN A 1 96 ? -4.760 5.552 15.672 1.00 96.44 96 ASN A CA 1
ATOM 787 C C . ASN A 1 96 ? -4.230 5.552 14.230 1.00 96.44 96 ASN A C 1
ATOM 789 O O . ASN A 1 96 ? -3.545 6.488 13.820 1.00 96.44 96 ASN A O 1
ATOM 793 N N . TRP A 1 97 ? -4.611 4.552 13.431 1.00 96.00 97 TRP A N 1
ATOM 794 C CA . TRP A 1 97 ? -4.280 4.498 12.007 1.00 96.00 97 TRP A CA 1
ATOM 795 C C . TRP A 1 97 ? -4.955 5.613 11.197 1.00 96.00 97 TRP A C 1
ATOM 797 O O . TRP A 1 97 ? -4.325 6.201 10.320 1.00 96.00 97 TRP A O 1
ATOM 807 N N . CYS A 1 98 ? -6.214 5.949 11.495 1.00 94.00 98 CYS A N 1
ATOM 808 C CA . CYS A 1 98 ? -6.930 7.042 10.827 1.00 94.00 98 CYS A CA 1
ATOM 809 C C . CYS A 1 98 ? -6.361 8.424 11.165 1.00 94.00 98 CYS A C 1
ATOM 811 O O . CYS A 1 98 ? -6.362 9.313 10.314 1.00 94.00 98 CYS A O 1
ATOM 813 N N . ASN A 1 99 ? -5.908 8.605 12.406 1.00 93.44 99 ASN A N 1
ATOM 814 C CA . ASN A 1 99 ? -5.327 9.851 12.899 1.00 93.44 99 ASN A CA 1
ATOM 815 C C . ASN A 1 99 ? -3.829 9.966 12.577 1.00 93.44 99 ASN A C 1
ATOM 817 O O . ASN A 1 99 ? -3.217 10.959 12.953 1.00 93.44 99 ASN A O 1
ATOM 821 N N . GLN A 1 100 ? -3.246 8.956 11.918 1.00 89.62 100 GLN A N 1
ATOM 822 C CA . GLN A 1 100 ? -1.815 8.864 11.613 1.00 89.62 100 GLN A CA 1
ATOM 823 C C . GLN A 1 100 ? -0.911 8.941 12.858 1.00 89.62 100 GLN A C 1
ATOM 825 O O . GLN A 1 100 ? 0.284 9.189 12.735 1.00 89.62 100 GLN A O 1
ATOM 830 N N . THR A 1 101 ? -1.452 8.684 14.058 1.00 90.69 101 THR A N 1
ATOM 831 C CA . THR A 1 101 ? -0.645 8.604 15.287 1.00 90.69 101 THR A CA 1
ATOM 832 C C . THR A 1 101 ? 0.232 7.359 15.278 1.00 90.69 101 THR A C 1
ATOM 834 O O . THR A 1 101 ? 1.356 7.403 15.758 1.00 90.69 101 THR A O 1
ATOM 837 N N . ASN A 1 102 ? -0.264 6.274 14.674 1.00 90.62 102 ASN A N 1
ATOM 838 C CA . ASN A 1 102 ? 0.515 5.094 14.314 1.00 90.62 102 ASN A CA 1
ATOM 839 C C . ASN A 1 102 ? 0.316 4.788 12.826 1.00 90.62 102 ASN A C 1
ATOM 841 O O . ASN A 1 102 ? -0.813 4.818 12.329 1.00 90.62 102 ASN A O 1
ATOM 845 N N . LYS A 1 103 ? 1.393 4.433 12.112 1.00 89.19 103 LYS A N 1
ATOM 846 C CA . LYS A 1 103 ? 1.302 4.000 10.708 1.00 89.19 103 LYS A CA 1
ATOM 847 C C . LYS A 1 103 ? 0.630 2.624 10.652 1.00 89.19 103 LYS A C 1
ATOM 849 O O . LYS A 1 103 ? 1.013 1.705 11.374 1.00 89.19 103 LYS A O 1
ATOM 854 N N . CYS A 1 104 ? -0.383 2.479 9.797 1.00 92.88 104 CYS A N 1
ATOM 855 C CA . CYS A 1 104 ? -0.955 1.165 9.501 1.00 92.88 104 CYS A CA 1
ATOM 856 C C . CYS A 1 104 ? 0.125 0.299 8.824 1.00 92.88 104 CYS A C 1
ATOM 858 O O . CYS A 1 104 ? 0.731 0.779 7.854 1.00 92.88 104 CYS A O 1
ATOM 860 N N . PRO A 1 105 ? 0.389 -0.931 9.307 1.00 94.12 105 PRO A N 1
ATOM 861 C CA . PRO A 1 105 ? 1.371 -1.809 8.6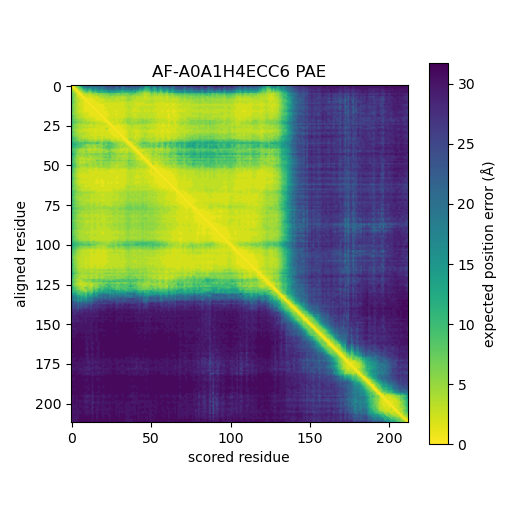83 1.00 94.12 105 PRO A CA 1
ATOM 862 C C . PRO A 1 105 ? 1.054 -2.054 7.202 1.00 94.12 105 PRO A C 1
ATOM 864 O O . PRO A 1 105 ? -0.111 -2.169 6.812 1.00 94.12 105 PRO A O 1
ATOM 867 N N . SER A 1 106 ? 2.090 -2.135 6.365 1.00 93.25 106 SER A N 1
ATOM 868 C CA . SER A 1 106 ? 1.956 -2.259 4.905 1.00 93.25 106 SER A CA 1
ATOM 869 C C . SER A 1 106 ? 1.180 -3.513 4.491 1.00 93.25 106 SER A C 1
ATOM 871 O O . SER A 1 106 ? 0.275 -3.434 3.660 1.00 93.25 106 SER A O 1
ATOM 873 N N . TYR A 1 107 ? 1.471 -4.655 5.119 1.00 92.88 107 TYR A N 1
ATOM 874 C CA . TYR A 1 107 ? 0.768 -5.916 4.870 1.00 92.88 107 TYR A CA 1
ATOM 875 C C . TYR A 1 107 ? -0.711 -5.850 5.280 1.00 92.88 107 TYR A C 1
ATOM 877 O O . TYR A 1 107 ? -1.569 -6.396 4.592 1.00 92.88 107 TYR A O 1
ATOM 885 N N . THR A 1 108 ? -1.034 -5.145 6.369 1.00 94.31 108 THR A N 1
ATOM 886 C CA . THR A 1 108 ? -2.415 -4.976 6.836 1.00 94.31 108 THR A CA 1
ATOM 887 C C . THR A 1 108 ? -3.222 -4.119 5.863 1.00 94.31 108 THR A C 1
ATOM 889 O O . THR A 1 108 ? -4.353 -4.466 5.533 1.00 94.31 108 THR A O 1
ATOM 892 N N . ARG A 1 109 ? -2.622 -3.043 5.333 1.00 94.19 109 ARG A N 1
ATOM 893 C CA . ARG A 1 109 ? -3.235 -2.221 4.278 1.00 94.19 109 ARG A CA 1
ATOM 894 C C . ARG A 1 109 ? -3.540 -3.054 3.036 1.00 94.19 109 ARG A C 1
ATOM 896 O O . ARG A 1 109 ? -4.651 -2.983 2.521 1.00 94.19 109 ARG A O 1
ATOM 903 N N . LEU A 1 110 ? -2.581 -3.865 2.593 1.00 93.38 110 LEU A N 1
ATOM 904 C CA . LEU A 1 110 ? -2.756 -4.767 1.454 1.00 93.38 110 LEU A CA 1
ATOM 905 C C . LEU A 1 110 ? -3.888 -5.773 1.700 1.00 93.38 110 LEU A C 1
ATOM 907 O O . LEU A 1 110 ? -4.713 -5.992 0.815 1.00 93.38 110 LEU A O 1
ATOM 911 N N . LEU A 1 111 ? -3.976 -6.332 2.910 1.00 93.81 111 LEU A N 1
ATOM 912 C CA . LEU A 1 111 ? -5.043 -7.257 3.292 1.00 93.81 111 LEU A CA 1
ATOM 913 C C . LEU A 1 111 ? -6.424 -6.598 3.220 1.00 93.81 111 LEU A C 1
ATOM 915 O O . LEU A 1 111 ? -7.350 -7.193 2.673 1.00 93.81 111 LEU A O 1
ATOM 919 N N . PHE A 1 112 ? -6.564 -5.364 3.711 1.00 94.69 112 PHE A N 1
ATOM 920 C CA . PHE A 1 112 ? -7.825 -4.627 3.604 1.00 94.69 112 PHE A CA 1
ATOM 921 C C . PHE A 1 112 ? -8.185 -4.299 2.160 1.00 94.69 112 PHE A C 1
ATOM 923 O O . PHE A 1 112 ? -9.332 -4.489 1.774 1.00 94.69 112 PHE A O 1
ATOM 930 N N . LEU A 1 113 ? -7.217 -3.859 1.354 1.00 93.75 113 LEU A N 1
ATOM 931 C CA . LEU A 1 113 ? -7.434 -3.598 -0.069 1.00 93.75 113 LEU A CA 1
ATOM 932 C C . LEU A 1 113 ? -7.942 -4.846 -0.793 1.00 93.75 113 LEU A C 1
ATOM 934 O O . LEU A 1 113 ? -8.911 -4.761 -1.540 1.00 93.75 113 LEU A O 1
ATOM 938 N N . ASN A 1 114 ? -7.333 -6.002 -0.525 1.00 91.56 114 ASN A N 1
ATOM 939 C CA . ASN A 1 114 ? -7.754 -7.269 -1.109 1.00 91.56 114 ASN A CA 1
ATOM 940 C C . ASN A 1 114 ? -9.166 -7.669 -0.645 1.00 91.56 114 ASN A C 1
ATOM 942 O O . ASN A 1 114 ? -10.018 -7.998 -1.457 1.00 91.56 114 ASN A O 1
ATOM 946 N N . ALA A 1 115 ? -9.457 -7.561 0.653 1.00 92.31 115 ALA A N 1
ATOM 947 C CA . ALA A 1 115 ? -10.774 -7.891 1.207 1.00 92.31 115 ALA A CA 1
ATOM 948 C C . ALA A 1 115 ? -11.905 -6.929 0.786 1.00 92.31 115 ALA A C 1
ATOM 950 O O . ALA A 1 115 ? -13.085 -7.225 0.994 1.00 92.31 115 ALA A O 1
ATOM 951 N N . LEU A 1 116 ? -11.552 -5.759 0.253 1.00 91.94 116 LEU A N 1
ATOM 952 C CA . LEU A 1 116 ? -12.474 -4.775 -0.312 1.00 91.94 116 LEU A CA 1
ATOM 953 C C . LEU A 1 116 ? -12.553 -4.853 -1.845 1.00 91.94 116 LEU A C 1
ATOM 955 O O . LEU A 1 116 ? -13.175 -3.984 -2.452 1.00 91.94 116 LEU A O 1
ATOM 959 N N . ASP A 1 117 ? -11.922 -5.858 -2.462 1.00 89.12 117 ASP A N 1
ATOM 960 C CA . ASP A 1 117 ? -11.818 -6.023 -3.915 1.00 89.12 117 ASP A CA 1
ATOM 961 C C . ASP A 1 117 ? -11.259 -4.775 -4.626 1.00 89.12 117 ASP A C 1
ATOM 963 O O . ASP A 1 117 ? -11.592 -4.466 -5.776 1.00 89.12 117 ASP A O 1
ATOM 967 N N . TYR A 1 118 ? -10.375 -4.033 -3.948 1.00 89.88 118 TYR A N 1
ATOM 968 C CA . TYR A 1 118 ? -9.717 -2.879 -4.541 1.00 89.88 118 TYR A CA 1
ATOM 969 C C . TYR A 1 118 ? -8.761 -3.335 -5.646 1.00 89.88 118 TYR A C 1
ATOM 971 O O . TYR A 1 118 ? -7.856 -4.145 -5.431 1.00 89.88 118 TYR A O 1
ATOM 979 N N . SER A 1 119 ? -8.917 -2.760 -6.839 1.00 87.62 119 SER A N 1
ATOM 980 C CA . SER A 1 119 ? -8.066 -3.063 -7.991 1.00 87.62 119 SER A CA 1
ATOM 981 C C . SER A 1 119 ? -6.681 -2.430 -7.824 1.00 87.62 119 SER A C 1
ATOM 983 O O . SER A 1 119 ? -6.418 -1.353 -8.349 1.00 87.62 119 SER A O 1
ATOM 985 N N . ILE A 1 120 ? -5.778 -3.111 -7.110 1.00 89.06 120 ILE A N 1
ATOM 986 C CA . ILE A 1 120 ? -4.380 -2.672 -6.933 1.00 89.06 120 ILE A CA 1
ATOM 987 C C . ILE A 1 120 ? -3.658 -2.589 -8.285 1.00 89.06 120 ILE A C 1
ATOM 989 O O . ILE A 1 120 ? -2.807 -1.724 -8.491 1.00 89.06 120 ILE A O 1
ATOM 993 N N . LEU A 1 121 ? -3.994 -3.487 -9.214 1.00 88.12 121 LEU A N 1
ATOM 994 C CA . LEU A 1 121 ? -3.405 -3.538 -10.547 1.00 88.12 121 LEU A CA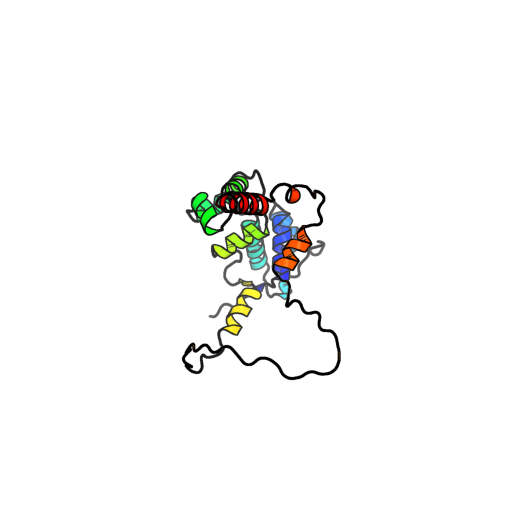 1
ATOM 995 C C . LEU A 1 121 ? -4.338 -2.933 -11.609 1.00 88.12 121 LEU A C 1
ATOM 997 O O . LEU A 1 121 ? -5.563 -3.045 -11.492 1.00 88.12 121 LEU A O 1
ATOM 1001 N N . PRO A 1 122 ? -3.778 -2.351 -12.686 1.00 85.50 122 PRO A N 1
ATOM 1002 C CA . PRO A 1 122 ? -4.548 -1.931 -13.849 1.00 85.50 122 PRO A CA 1
ATOM 1003 C C . PRO A 1 122 ? -5.293 -3.090 -14.528 1.00 85.50 122 PRO A C 1
ATOM 1005 O O . PRO A 1 122 ? -4.869 -4.249 -14.513 1.00 85.50 122 PRO A O 1
ATOM 1008 N N . LYS A 1 123 ? -6.397 -2.758 -15.208 1.00 83.25 123 LYS A N 1
ATOM 1009 C CA . LYS A 1 123 ? -7.230 -3.733 -15.928 1.00 83.25 123 LYS A CA 1
ATOM 1010 C C . LYS A 1 123 ? -6.407 -4.514 -16.961 1.00 83.25 123 LYS A C 1
ATOM 1012 O O . LYS A 1 123 ? -5.777 -3.927 -17.836 1.00 83.25 123 LYS A O 1
ATOM 1017 N N . GLY A 1 124 ? -6.505 -5.844 -16.920 1.00 78.62 124 GLY A N 1
ATOM 1018 C CA . GLY A 1 124 ? -5.819 -6.746 -17.858 1.00 78.62 124 GLY A CA 1
ATOM 1019 C C . GLY A 1 124 ? -4.508 -7.340 -17.335 1.00 78.62 124 GLY A C 1
ATOM 1020 O O . GLY A 1 124 ? -3.887 -8.134 -18.044 1.00 78.62 124 GLY A O 1
ATOM 1021 N N . ILE A 1 125 ? -4.126 -6.997 -16.104 1.00 84.00 125 ILE A N 1
ATOM 1022 C CA . ILE A 1 125 ? -2.958 -7.534 -15.406 1.00 84.00 125 ILE A CA 1
ATOM 1023 C C . ILE A 1 125 ? -3.448 -8.304 -14.184 1.00 84.00 125 ILE A C 1
ATOM 1025 O O . ILE A 1 125 ? -4.347 -7.848 -13.481 1.00 84.00 125 ILE A O 1
ATOM 1029 N N . CYS A 1 126 ? -2.889 -9.484 -13.951 1.00 84.25 126 CYS A N 1
ATOM 1030 C CA . CYS A 1 126 ? -3.262 -10.341 -12.831 1.00 84.25 126 CYS A CA 1
ATOM 1031 C C . CYS A 1 126 ? -2.030 -10.916 -12.130 1.00 84.25 126 CYS A C 1
ATOM 1033 O O . CYS A 1 126 ? -0.972 -11.076 -12.743 1.00 84.25 126 CYS A O 1
ATOM 1035 N N . PHE A 1 127 ? -2.196 -11.243 -10.849 1.00 85.94 127 PHE A N 1
ATOM 1036 C CA . PHE A 1 127 ? -1.188 -11.936 -10.051 1.00 85.94 127 PHE A CA 1
ATOM 1037 C C . PHE A 1 127 ? -1.047 -13.391 -10.480 1.00 85.94 127 PHE A C 1
ATOM 1039 O O . PHE A 1 127 ? -2.002 -14.002 -10.968 1.00 85.94 127 PHE A O 1
ATOM 1046 N N . GLU A 1 128 ? 0.122 -13.970 -10.243 1.00 81.62 128 GLU A N 1
ATOM 1047 C CA . GLU A 1 128 ? 0.358 -15.390 -10.491 1.00 81.62 128 GLU A CA 1
ATOM 1048 C C . GLU A 1 128 ? -0.536 -16.261 -9.593 1.00 81.62 128 GLU A C 1
ATOM 1050 O O . GLU A 1 128 ? -1.223 -17.161 -10.080 1.00 81.62 128 GLU A O 1
ATOM 1055 N N . SER A 1 129 ? -0.631 -15.925 -8.303 1.00 76.38 129 SER A N 1
ATOM 1056 C CA . SER A 1 129 ? -1.501 -16.613 -7.335 1.00 76.38 129 SER A CA 1
ATOM 1057 C C . SER A 1 129 ? -2.984 -16.588 -7.708 1.00 76.38 129 SER A C 1
ATOM 1059 O O . SER A 1 129 ? -3.680 -17.586 -7.514 1.00 76.38 129 SER A O 1
ATOM 1061 N N . SER A 1 130 ? -3.468 -15.500 -8.313 1.00 68.81 130 SER A N 1
ATOM 1062 C CA . SER A 1 130 ? -4.871 -15.390 -8.746 1.00 68.81 130 SER A CA 1
ATOM 1063 C C . SER A 1 130 ? -5.253 -16.365 -9.873 1.00 68.81 130 SER A C 1
ATOM 1065 O O . SER A 1 130 ? -6.433 -16.626 -10.086 1.00 68.81 130 SER A O 1
ATOM 1067 N N . ILE A 1 131 ? -4.267 -16.940 -10.574 1.00 64.62 131 ILE A N 1
ATOM 1068 C CA . ILE A 1 131 ? -4.469 -17.901 -11.672 1.00 64.62 131 ILE A CA 1
ATOM 1069 C C . ILE A 1 131 ? -4.453 -19.346 -11.157 1.00 64.62 131 ILE A C 1
ATOM 1071 O O . ILE A 1 131 ? -5.138 -20.210 -11.700 1.00 64.62 131 ILE A O 1
ATOM 1075 N N . SER A 1 132 ? -3.676 -19.638 -10.113 1.00 56.56 132 SER A N 1
ATOM 1076 C CA . SER A 1 132 ? -3.551 -20.997 -9.568 1.00 56.56 132 SER A CA 1
ATOM 1077 C C . SER A 1 132 ? -4.837 -21.491 -8.901 1.00 56.56 132 SER A C 1
ATOM 1079 O O . SER A 1 132 ? -5.124 -22.685 -8.950 1.00 56.56 132 SER A O 1
ATOM 1081 N N . VAL A 1 133 ? -5.647 -20.583 -8.343 1.00 54.72 133 VAL A N 1
ATOM 1082 C CA . VAL A 1 133 ? -6.937 -20.919 -7.715 1.00 54.72 133 VAL A CA 1
ATOM 1083 C C . VAL A 1 133 ? -7.917 -21.535 -8.722 1.00 54.72 133 VAL A C 1
ATOM 1085 O O . VAL A 1 133 ? -8.623 -22.480 -8.381 1.00 54.72 133 VAL A O 1
ATOM 1088 N N . THR A 1 134 ? -7.925 -21.081 -9.981 1.00 43.31 134 THR A N 1
ATOM 1089 C CA . THR A 1 134 ? -8.904 -21.550 -10.978 1.00 43.31 134 THR A CA 1
ATOM 1090 C C . THR A 1 134 ? -8.562 -22.908 -11.591 1.00 43.31 134 THR A C 1
ATOM 1092 O O . THR A 1 134 ? -9.447 -23.579 -12.109 1.00 43.31 134 THR A O 1
ATOM 1095 N N . LYS A 1 135 ? -7.303 -23.359 -11.517 1.00 46.94 135 LYS A N 1
ATOM 1096 C CA . LYS A 1 135 ? -6.899 -24.675 -12.050 1.00 46.94 135 LYS A CA 1
ATOM 1097 C C . LYS A 1 135 ? -7.365 -25.847 -11.182 1.00 46.94 135 LYS A C 1
ATOM 1099 O O . LYS A 1 135 ? -7.489 -26.957 -11.687 1.00 46.94 135 LYS A O 1
ATOM 1104 N N . ASN A 1 136 ? -7.649 -25.610 -9.900 1.00 46.66 136 ASN A N 1
ATOM 1105 C CA . ASN A 1 136 ? -8.104 -26.655 -8.979 1.00 46.66 136 ASN A CA 1
ATOM 1106 C C . ASN A 1 136 ? -9.631 -26.850 -8.986 1.00 46.66 136 ASN A C 1
ATOM 1108 O O . ASN A 1 136 ? -10.111 -27.858 -8.477 1.00 46.66 136 ASN A O 1
ATOM 1112 N N . THR A 1 137 ? -10.393 -25.926 -9.577 1.00 45.12 137 THR A N 1
ATOM 1113 C CA . THR A 1 137 ? -11.864 -25.992 -9.667 1.00 45.12 137 THR A CA 1
ATOM 1114 C C . THR A 1 137 ? -12.387 -26.692 -10.926 1.00 45.12 137 THR A C 1
ATOM 1116 O O . THR A 1 137 ? -13.593 -26.842 -11.075 1.00 45.12 137 THR A O 1
ATOM 1119 N N . GLU A 1 138 ? -11.510 -27.159 -11.819 1.00 46.62 138 GLU A N 1
ATOM 1120 C CA . GLU A 1 138 ? -11.880 -27.888 -13.047 1.00 46.62 138 GLU A CA 1
ATOM 1121 C C . GLU A 1 138 ? -11.620 -29.404 -12.941 1.00 46.62 138 GLU A C 1
ATOM 1123 O O . GLU A 1 138 ? -11.267 -30.059 -13.921 1.00 46.62 138 GLU A O 1
ATOM 1128 N N . LYS A 1 139 ? -11.791 -30.001 -11.754 1.00 35.16 139 LYS A N 1
ATOM 1129 C CA . LYS A 1 139 ? -12.030 -31.450 -11.666 1.00 35.16 139 LYS A CA 1
ATOM 1130 C C . LYS A 1 139 ? -13.547 -31.660 -11.699 1.00 35.16 139 LYS A C 1
ATOM 1132 O O . LYS A 1 139 ? -14.222 -31.123 -10.823 1.00 35.16 139 LYS A O 1
ATOM 1137 N N . PRO A 1 140 ? -14.099 -32.366 -12.703 1.00 37.12 140 PRO A N 1
ATOM 1138 C CA . PRO A 1 140 ? -15.538 -32.541 -12.807 1.00 37.12 140 PRO A CA 1
ATOM 1139 C C . PRO A 1 140 ? -16.034 -33.319 -11.590 1.00 37.12 140 PRO A C 1
ATOM 1141 O O . PRO A 1 140 ? -15.457 -34.344 -11.223 1.00 37.12 140 PRO A O 1
ATOM 1144 N N . LEU A 1 141 ? -17.089 -32.794 -10.969 1.00 44.75 141 LEU A N 1
ATOM 1145 C CA . LEU A 1 141 ? -17.890 -33.490 -9.973 1.00 44.75 141 LEU A CA 1
ATOM 1146 C C . LEU A 1 141 ? -18.469 -34.737 -10.658 1.00 44.75 141 LEU A C 1
ATOM 1148 O O . LEU A 1 141 ? -19.377 -34.625 -11.480 1.00 44.75 141 LEU A O 1
ATOM 1152 N N . ALA A 1 142 ? -17.888 -35.898 -10.375 1.00 40.91 142 ALA A N 1
ATOM 1153 C CA . ALA A 1 142 ? -18.489 -37.186 -10.664 1.00 40.91 142 ALA A CA 1
ATOM 1154 C C . ALA A 1 142 ? -18.943 -37.785 -9.331 1.00 40.91 142 ALA A C 1
ATOM 1156 O O . ALA A 1 142 ? -18.130 -38.009 -8.436 1.00 40.91 142 ALA A O 1
ATOM 1157 N N . ASP A 1 143 ? -20.253 -37.996 -9.284 1.00 37.94 143 ASP A N 1
ATOM 1158 C CA . ASP A 1 143 ? -20.996 -38.973 -8.500 1.00 37.94 143 ASP A CA 1
ATOM 1159 C C . ASP A 1 143 ? -21.182 -38.717 -6.994 1.00 37.94 143 ASP A C 1
ATOM 1161 O O . ASP A 1 143 ? -20.321 -38.934 -6.145 1.00 37.94 143 ASP A O 1
ATOM 1165 N N . GLU A 1 144 ? -22.407 -38.260 -6.712 1.00 48.94 144 GLU A N 1
ATOM 1166 C CA . GLU A 1 144 ? -23.227 -38.492 -5.522 1.00 48.94 144 GLU A CA 1
ATOM 1167 C C . GLU A 1 144 ? -22.799 -39.735 -4.716 1.00 48.94 144 GLU A C 1
ATOM 1169 O O . GLU A 1 144 ? -22.973 -40.873 -5.153 1.00 48.94 144 GLU A O 1
ATOM 1174 N N . ALA A 1 145 ? -22.308 -39.523 -3.495 1.00 35.16 145 ALA A N 1
ATOM 1175 C CA . ALA A 1 145 ? -22.293 -40.552 -2.464 1.00 35.16 145 ALA A CA 1
ATOM 1176 C C . ALA A 1 145 ? -22.729 -39.924 -1.137 1.00 35.16 145 ALA A C 1
ATOM 1178 O O . ALA A 1 145 ? -22.060 -39.064 -0.562 1.00 35.16 145 ALA A O 1
ATOM 1179 N N . GLU A 1 146 ? -23.910 -40.348 -0.705 1.00 33.34 146 GLU A N 1
ATOM 1180 C CA . GLU A 1 146 ? -24.636 -39.931 0.485 1.00 33.34 146 GLU A CA 1
ATOM 1181 C C . GLU A 1 146 ? -23.780 -40.050 1.757 1.00 33.34 146 GLU A C 1
ATOM 1183 O O . GLU A 1 146 ? -23.288 -41.120 2.122 1.00 33.34 146 GLU A O 1
ATOM 1188 N N . PHE A 1 147 ? -23.633 -38.938 2.479 1.00 29.64 147 PHE A N 1
ATOM 1189 C CA . PHE A 1 147 ? -22.980 -38.904 3.784 1.00 29.64 147 PHE A CA 1
ATOM 1190 C C . PHE A 1 147 ? -23.957 -39.389 4.862 1.00 29.64 147 PHE A C 1
ATOM 1192 O O . PHE A 1 147 ? -24.690 -38.602 5.461 1.00 29.64 147 PHE A O 1
ATOM 1199 N N . THR A 1 148 ? -23.974 -40.700 5.110 1.00 28.20 148 THR A N 1
ATOM 1200 C CA . THR A 1 148 ? -24.659 -41.281 6.272 1.00 28.20 148 THR A CA 1
ATOM 1201 C C . THR A 1 148 ? -23.676 -41.383 7.435 1.00 28.20 148 THR A C 1
ATOM 1203 O O . THR A 1 148 ? -22.731 -42.169 7.409 1.00 28.20 148 THR A O 1
ATOM 1206 N N . ILE A 1 149 ? -23.901 -40.578 8.473 1.00 36.88 149 ILE A N 1
ATOM 1207 C CA . ILE A 1 149 ? -23.183 -40.661 9.746 1.00 36.88 149 ILE A CA 1
ATOM 1208 C C . ILE A 1 149 ? -23.705 -41.885 10.505 1.00 36.88 149 ILE A C 1
ATOM 1210 O O . ILE A 1 149 ? -24.867 -41.906 10.905 1.00 36.88 149 ILE A O 1
ATOM 1214 N N . SER A 1 150 ? -22.848 -42.871 10.773 1.00 30.33 150 SER A N 1
ATOM 1215 C CA . SER A 1 150 ? -23.097 -43.859 11.826 1.00 30.33 150 SER A CA 1
ATOM 1216 C C . SER A 1 150 ? -21.824 -44.095 12.623 1.00 30.33 150 SER A C 1
ATOM 1218 O O . SER A 1 150 ? -20.832 -44.626 12.129 1.00 30.33 150 SER A O 1
ATOM 1220 N N . ALA A 1 151 ? -21.876 -43.662 13.877 1.00 31.94 151 ALA A N 1
ATOM 1221 C CA . ALA A 1 151 ? -20.902 -43.945 14.912 1.00 31.94 151 ALA A CA 1
ATOM 1222 C C . ALA A 1 151 ? -20.755 -45.453 15.132 1.00 31.94 151 ALA A C 1
ATOM 1224 O O . ALA A 1 151 ? -21.770 -46.131 15.243 1.00 31.94 151 ALA A O 1
ATOM 1225 N N . THR A 1 152 ? -19.533 -45.957 15.325 1.00 28.81 152 THR A N 1
ATOM 1226 C CA . THR A 1 152 ? -19.246 -46.978 16.349 1.00 28.81 152 THR A CA 1
ATOM 1227 C C . THR A 1 152 ? -17.751 -46.968 16.669 1.00 28.81 152 THR A C 1
ATOM 1229 O O . THR A 1 152 ? -16.908 -47.300 15.842 1.00 28.81 152 THR A O 1
ATOM 1232 N N . THR A 1 153 ? -17.428 -46.538 17.881 1.00 34.81 153 THR A N 1
ATOM 1233 C CA . THR A 1 153 ? -16.126 -46.706 18.525 1.00 34.81 153 THR A CA 1
ATOM 1234 C C . THR A 1 153 ? -15.956 -48.169 18.935 1.00 34.81 153 THR A C 1
ATOM 1236 O O . THR A 1 153 ? -16.940 -48.782 19.338 1.00 34.81 153 THR A O 1
ATOM 1239 N N . GLN A 1 154 ? -14.699 -48.627 18.983 1.00 33.25 154 GLN A N 1
ATOM 1240 C CA . GLN A 1 154 ? -14.172 -49.857 19.604 1.00 33.25 154 GLN A CA 1
ATOM 1241 C C . GLN A 1 154 ? -13.778 -50.951 18.609 1.00 33.25 154 GLN A C 1
ATOM 1243 O O . GLN A 1 154 ? -14.571 -51.814 18.275 1.00 33.25 154 GLN A O 1
ATOM 1248 N N . GLU A 1 155 ? -12.497 -50.961 18.239 1.00 30.05 155 GLU A N 1
ATOM 1249 C CA . GLU A 1 155 ? -11.639 -52.116 18.513 1.00 30.05 155 GLU A CA 1
ATOM 1250 C C . GLU A 1 155 ? -10.175 -51.658 18.535 1.00 30.05 155 GLU A C 1
ATOM 1252 O O . GLU A 1 155 ? -9.636 -51.075 17.599 1.00 30.05 155 GLU A O 1
ATOM 1257 N N . ILE A 1 156 ? -9.581 -51.827 19.708 1.00 34.41 156 ILE A N 1
ATOM 1258 C CA . ILE A 1 156 ? -8.271 -51.363 20.136 1.00 34.41 156 ILE A CA 1
ATOM 1259 C C . ILE A 1 156 ? -7.396 -52.619 20.279 1.00 34.41 156 ILE A C 1
ATOM 1261 O O . ILE A 1 156 ? -7.802 -53.566 20.946 1.00 34.41 156 ILE A O 1
ATOM 1265 N N . LEU A 1 157 ? -6.175 -52.541 19.736 1.00 34.12 157 LEU A N 1
ATOM 1266 C CA . LEU A 1 157 ? -4.954 -53.290 20.095 1.00 34.12 157 LEU A CA 1
ATOM 1267 C C . LEU A 1 157 ? -4.833 -54.778 19.718 1.00 34.12 157 LEU A C 1
ATOM 1269 O O . LEU A 1 157 ? -5.454 -55.643 20.326 1.00 34.12 157 LEU A O 1
ATOM 1273 N N . LYS A 1 158 ? -3.868 -55.041 18.824 1.00 30.17 158 LYS A N 1
ATOM 1274 C CA . LYS A 1 158 ? -2.874 -56.145 18.772 1.00 30.17 158 LYS A CA 1
ATOM 1275 C C . LYS A 1 158 ? -2.141 -55.985 17.430 1.00 30.17 158 LYS A C 1
ATOM 1277 O O . LYS A 1 158 ? -2.816 -55.806 16.430 1.00 30.17 158 LYS A O 1
ATOM 1282 N N . GLU A 1 159 ? -0.832 -55.966 17.222 1.00 31.66 159 GLU A N 1
ATOM 1283 C CA . GLU A 1 159 ? 0.446 -56.184 17.913 1.00 31.66 159 GLU A CA 1
ATOM 1284 C C . GLU A 1 159 ? 1.447 -55.408 17.005 1.00 31.66 159 GLU A C 1
ATOM 1286 O O . GLU A 1 159 ? 1.285 -55.395 15.791 1.00 31.66 159 GLU A O 1
ATOM 1291 N N . GLY A 1 160 ? 2.381 -54.574 17.463 1.00 31.05 160 GLY A N 1
ATOM 1292 C CA . GLY A 1 160 ? 3.599 -54.967 18.163 1.00 31.05 160 GLY A CA 1
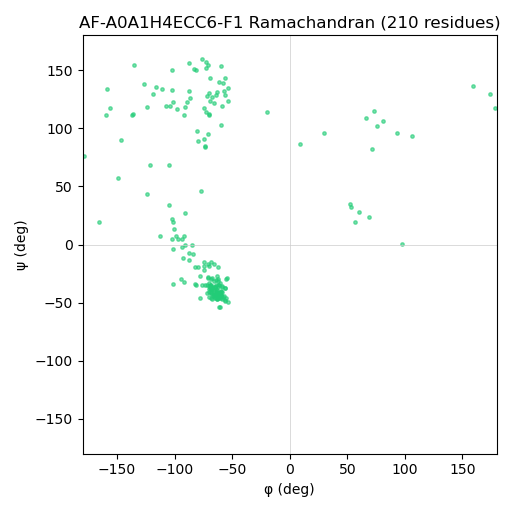ATOM 1293 C C . GLY A 1 160 ? 4.645 -55.646 17.255 1.00 31.05 160 GLY A C 1
ATOM 1294 O O . GLY A 1 160 ? 4.739 -56.864 17.292 1.00 31.05 160 GLY A O 1
ATOM 1295 N N . SER A 1 161 ? 5.470 -54.898 16.499 1.00 29.30 161 SER A N 1
ATOM 1296 C CA . SER A 1 161 ? 6.956 -54.944 16.595 1.00 29.30 161 SER A CA 1
ATOM 1297 C C . SER A 1 161 ? 7.737 -54.426 15.361 1.00 29.30 161 SER A C 1
ATOM 1299 O O . SER A 1 161 ? 7.493 -54.819 14.227 1.00 29.30 161 SER A O 1
ATOM 1301 N N . LEU A 1 162 ? 8.776 -53.636 15.684 1.00 29.34 162 LEU A N 1
ATOM 1302 C CA . LEU A 1 162 ? 10.131 -53.581 15.097 1.00 29.34 162 LEU A CA 1
ATOM 1303 C C . LEU A 1 162 ? 10.506 -52.599 13.942 1.00 29.34 162 LEU A C 1
ATOM 1305 O O . LEU A 1 162 ? 10.465 -52.937 12.766 1.00 29.34 162 LEU A O 1
ATOM 1309 N N . LEU A 1 163 ? 11.078 -51.463 14.390 1.00 29.61 163 LEU A N 1
ATOM 1310 C CA . LEU A 1 163 ? 12.278 -50.712 13.937 1.00 29.61 163 LEU A CA 1
ATOM 1311 C C . LEU A 1 163 ? 12.261 -49.735 12.727 1.00 29.61 163 LEU A C 1
ATOM 1313 O O . LEU A 1 163 ? 12.400 -50.118 11.571 1.00 29.61 163 LEU A O 1
ATOM 1317 N N . ASP A 1 164 ? 12.303 -48.447 13.115 1.00 30.48 164 ASP A N 1
ATOM 1318 C CA . ASP A 1 164 ? 13.262 -47.372 12.770 1.00 30.48 164 ASP A CA 1
ATOM 1319 C C . ASP A 1 164 ? 13.383 -46.799 11.339 1.00 30.48 164 ASP A C 1
ATOM 1321 O O . ASP A 1 164 ? 14.092 -47.346 10.494 1.00 30.48 164 ASP A O 1
ATOM 1325 N N . LYS A 1 165 ? 12.915 -45.544 11.158 1.00 36.12 165 LYS A N 1
ATOM 1326 C CA . LYS A 1 165 ? 13.779 -44.331 11.077 1.00 36.12 165 LYS A CA 1
ATOM 1327 C C . LYS A 1 165 ? 12.995 -43.026 10.815 1.00 36.12 165 LYS A C 1
ATOM 1329 O O . LYS A 1 165 ? 12.416 -42.853 9.754 1.00 36.12 165 LYS A O 1
ATOM 1334 N N . GLN A 1 166 ? 13.082 -42.116 11.793 1.00 40.03 166 GLN A N 1
ATOM 1335 C CA . GLN A 1 166 ? 13.017 -40.640 11.735 1.00 40.03 166 GLN A CA 1
ATOM 1336 C C . GLN A 1 166 ? 12.180 -39.966 10.626 1.00 40.03 166 GLN A C 1
ATOM 1338 O O . GLN A 1 166 ? 12.711 -39.587 9.584 1.00 40.03 166 GLN A O 1
ATOM 1343 N N . GLU A 1 167 ? 10.936 -39.618 10.961 1.00 33.38 167 GLU A N 1
ATOM 1344 C CA . GLU A 1 167 ? 10.252 -38.436 10.426 1.00 33.38 167 GLU A CA 1
ATOM 1345 C C . GLU A 1 167 ? 9.904 -37.502 11.596 1.00 33.38 167 GLU A C 1
ATOM 1347 O O . GLU A 1 167 ? 9.402 -37.931 12.632 1.00 33.38 167 GLU A O 1
ATOM 1352 N N . ASN A 1 168 ? 10.265 -36.223 11.461 1.00 39.78 168 ASN A N 1
ATOM 1353 C CA . ASN A 1 168 ? 9.970 -35.177 12.439 1.00 39.78 168 ASN A CA 1
ATOM 1354 C C . ASN A 1 168 ? 8.467 -34.870 12.406 1.00 39.78 168 ASN A C 1
ATOM 1356 O O . ASN A 1 168 ? 7.997 -34.072 11.593 1.00 39.78 168 ASN A O 1
ATOM 1360 N N . ASP A 1 169 ? 7.743 -35.526 13.305 1.00 38.12 169 ASP A N 1
ATOM 1361 C CA . ASP A 1 169 ? 6.312 -35.386 13.538 1.00 38.12 169 ASP A CA 1
ATOM 1362 C C . ASP A 1 169 ? 5.965 -34.034 14.182 1.00 38.12 169 ASP A C 1
ATOM 1364 O O . ASP A 1 169 ? 6.265 -33.756 15.343 1.00 38.12 169 ASP A O 1
ATOM 1368 N N . LEU A 1 170 ? 5.267 -33.196 13.416 1.00 49.94 170 LEU A N 1
ATOM 1369 C CA . LEU A 1 170 ? 4.619 -31.951 13.849 1.00 49.94 170 LEU A CA 1
ATOM 1370 C C . LEU A 1 170 ? 3.162 -32.211 14.291 1.00 49.94 170 LEU A C 1
ATOM 1372 O O . LEU A 1 170 ? 2.299 -31.345 14.169 1.00 49.94 170 LEU A O 1
ATOM 1376 N N . SER A 1 171 ? 2.869 -33.427 14.757 1.00 54.28 171 SER A N 1
ATOM 1377 C CA . SER A 1 171 ? 1.507 -33.968 14.857 1.00 54.28 171 SER A CA 1
ATOM 1378 C C . SER A 1 171 ? 0.992 -34.177 16.283 1.00 54.28 171 SER A C 1
ATOM 1380 O O . SER A 1 171 ? -0.116 -34.680 16.454 1.00 54.28 171 SER A O 1
ATOM 1382 N N . HIS A 1 172 ? 1.708 -33.740 17.324 1.00 51.00 172 HIS A N 1
ATOM 1383 C CA . HIS A 1 172 ? 1.173 -33.840 18.685 1.00 51.00 172 HIS A CA 1
ATOM 1384 C C . HIS A 1 172 ? 1.648 -32.729 19.625 1.00 51.00 172 HIS A C 1
ATOM 1386 O O . HIS A 1 172 ? 2.196 -32.990 20.690 1.00 51.00 172 HIS A O 1
ATOM 1392 N N . PHE A 1 173 ? 1.408 -31.467 19.264 1.00 48.72 173 PHE A N 1
ATOM 1393 C CA . PHE A 1 173 ? 1.518 -30.384 20.242 1.00 48.72 173 PHE A CA 1
ATOM 1394 C C . PHE A 1 173 ? 0.231 -30.350 21.074 1.00 48.72 173 PHE A C 1
ATOM 1396 O O . PHE A 1 173 ? -0.801 -29.854 20.618 1.00 48.72 173 PHE A O 1
ATOM 1403 N N . SER A 1 174 ? 0.246 -30.965 22.258 1.00 65.88 174 SER A N 1
ATOM 1404 C CA . SER A 1 174 ? -0.930 -30.976 23.126 1.00 65.88 174 SER A CA 1
ATOM 1405 C C . SER A 1 174 ? -1.147 -29.594 23.750 1.00 65.88 174 SER A C 1
ATOM 1407 O O . SER A 1 174 ? -0.212 -28.808 23.907 1.00 65.88 174 SER A O 1
ATOM 1409 N N . LEU A 1 175 ? -2.384 -29.292 24.163 1.00 48.28 175 LEU A N 1
ATOM 1410 C CA . LEU A 1 175 ? -2.697 -28.033 24.856 1.00 48.28 175 LEU A CA 1
ATOM 1411 C C . LEU A 1 175 ? -1.820 -27.827 26.113 1.00 48.28 175 LEU A C 1
ATOM 1413 O O . LEU A 1 175 ? -1.479 -26.698 26.450 1.00 48.28 175 LEU A O 1
ATOM 1417 N N . ARG A 1 176 ? -1.401 -28.927 26.760 1.00 57.31 176 ARG A N 1
ATOM 1418 C CA . ARG A 1 176 ? -0.475 -28.924 27.905 1.00 57.31 176 ARG A CA 1
ATOM 1419 C C . ARG A 1 176 ? 0.951 -28.524 27.526 1.00 57.31 176 ARG A C 1
ATOM 1421 O O . ARG A 1 176 ? 1.618 -27.857 28.312 1.00 57.31 176 ARG A O 1
ATOM 1428 N N . ASP A 1 177 ? 1.410 -28.893 26.334 1.00 58.59 177 ASP A N 1
ATOM 1429 C CA . ASP A 1 177 ? 2.758 -28.553 25.857 1.00 58.59 177 ASP A CA 1
ATOM 1430 C C . ASP A 1 177 ? 2.863 -27.051 25.530 1.00 58.59 177 ASP A C 1
ATOM 1432 O O . ASP A 1 177 ? 3.911 -26.417 25.696 1.00 58.59 177 ASP A O 1
ATOM 1436 N N . TRP A 1 178 ? 1.740 -26.433 25.150 1.00 59.91 178 TRP A N 1
ATOM 1437 C CA . TRP A 1 178 ? 1.643 -24.987 24.941 1.00 59.91 178 TRP A CA 1
ATOM 1438 C C . TRP A 1 178 ? 1.725 -24.184 26.245 1.00 59.91 178 TRP A C 1
ATOM 1440 O O . TRP A 1 178 ? 2.439 -23.180 26.309 1.00 59.91 178 TRP A O 1
ATOM 1450 N N . GLU A 1 179 ? 1.074 -24.653 27.309 1.00 55.44 179 GLU A N 1
ATOM 1451 C CA . GLU A 1 179 ? 1.151 -24.022 28.634 1.00 55.44 179 GLU A CA 1
ATOM 1452 C C . GLU A 1 179 ? 2.571 -24.089 29.225 1.00 55.44 179 GLU A C 1
ATOM 1454 O O . GLU A 1 179 ? 3.052 -23.125 29.827 1.00 55.44 179 GLU A O 1
ATOM 1459 N N . GLN A 1 180 ? 3.299 -25.186 28.990 1.00 56.47 180 GLN A N 1
ATOM 1460 C CA . GLN A 1 180 ? 4.675 -25.340 29.474 1.00 56.47 180 GLN A CA 1
ATOM 1461 C C . GLN A 1 180 ? 5.674 -24.430 28.751 1.00 56.47 180 GLN A C 1
ATOM 1463 O O . GLN A 1 180 ? 6.566 -23.862 29.384 1.00 56.47 180 GLN A O 1
ATOM 1468 N N . THR A 1 181 ? 5.513 -24.231 27.442 1.00 55.16 181 THR A N 1
ATOM 1469 C CA . THR A 1 181 ? 6.433 -23.389 26.654 1.00 55.16 181 THR A CA 1
ATOM 1470 C C . THR A 1 181 ? 6.334 -21.894 26.970 1.00 55.16 181 THR A C 1
ATOM 1472 O O . THR A 1 181 ? 7.295 -21.163 26.739 1.00 55.16 181 THR A O 1
ATOM 1475 N N . HIS A 1 182 ? 5.239 -21.442 27.589 1.00 46.97 182 HIS A N 1
ATOM 1476 C CA . HIS A 1 182 ? 5.054 -20.050 28.027 1.00 46.97 182 HIS A CA 1
ATOM 1477 C C . HIS A 1 182 ? 5.383 -19.821 29.513 1.00 46.97 182 HIS A C 1
ATOM 1479 O O . HIS A 1 182 ? 5.222 -18.712 30.020 1.00 46.97 182 HIS A O 1
ATOM 1485 N N . SER A 1 183 ? 5.889 -20.842 30.214 1.00 44.88 183 SER A N 1
ATOM 1486 C CA . SER A 1 183 ? 6.201 -20.768 31.649 1.00 44.88 183 SER A CA 1
ATOM 1487 C C . SER A 1 183 ? 7.609 -20.236 31.967 1.00 44.88 183 SER A C 1
ATOM 1489 O O . SER A 1 183 ? 7.908 -19.958 33.125 1.00 44.88 183 SER A O 1
ATOM 1491 N N . ASN A 1 184 ? 8.478 -20.035 30.969 1.00 45.78 184 ASN A N 1
ATOM 1492 C CA . ASN A 1 184 ? 9.851 -19.557 31.179 1.00 45.78 184 ASN A CA 1
ATOM 1493 C C . ASN A 1 184 ? 10.034 -18.085 30.779 1.00 45.78 184 ASN A C 1
ATOM 1495 O O . ASN A 1 184 ? 10.749 -17.743 29.842 1.00 45.78 184 ASN A O 1
ATOM 1499 N N . SER A 1 185 ? 9.409 -17.194 31.545 1.00 41.72 185 SER A N 1
ATOM 1500 C CA . SER A 1 185 ? 9.802 -15.785 31.632 1.00 41.72 185 SER A CA 1
ATOM 1501 C C . SER A 1 185 ? 9.536 -15.290 33.052 1.00 41.72 185 SER A C 1
ATOM 1503 O O . SER A 1 185 ? 8.441 -14.836 33.367 1.00 41.72 185 SER A O 1
ATOM 1505 N N . GLY A 1 186 ? 10.560 -15.435 33.898 1.00 43.53 186 GLY A N 1
ATOM 1506 C CA . GLY A 1 186 ? 10.752 -14.839 35.225 1.00 43.53 186 GLY A CA 1
ATOM 1507 C C . GLY A 1 186 ? 9.576 -14.092 35.862 1.00 43.53 186 GLY A C 1
ATOM 1508 O O . GLY A 1 186 ? 9.506 -12.873 35.765 1.00 43.53 186 GLY A O 1
ATOM 1509 N N . ASN A 1 187 ? 8.705 -14.823 36.561 1.00 40.25 187 ASN A N 1
ATOM 1510 C CA . ASN A 1 187 ? 8.069 -14.410 37.821 1.00 40.25 187 ASN A CA 1
ATOM 1511 C C . ASN A 1 187 ? 7.165 -15.543 38.329 1.00 40.25 187 ASN A C 1
ATOM 1513 O O . ASN A 1 187 ? 5.938 -15.521 38.213 1.00 40.25 187 ASN A O 1
ATOM 1517 N N . SER A 1 188 ? 7.788 -16.575 38.890 1.00 43.88 188 SER A N 1
ATOM 1518 C CA . SER A 1 188 ? 7.093 -17.613 39.644 1.00 43.88 188 SER A CA 1
ATOM 1519 C C . SER A 1 188 ? 6.654 -17.051 40.998 1.00 43.88 188 SER A C 1
ATOM 1521 O O . SER A 1 188 ? 7.396 -17.193 41.961 1.00 43.88 188 SER A O 1
ATOM 1523 N N . ASP A 1 189 ? 5.498 -16.376 41.072 1.00 46.12 189 ASP A N 1
ATOM 1524 C CA . ASP A 1 189 ? 4.818 -16.164 42.370 1.00 46.12 189 ASP A CA 1
ATOM 1525 C C . ASP A 1 189 ? 3.352 -15.675 42.326 1.00 46.12 189 ASP A C 1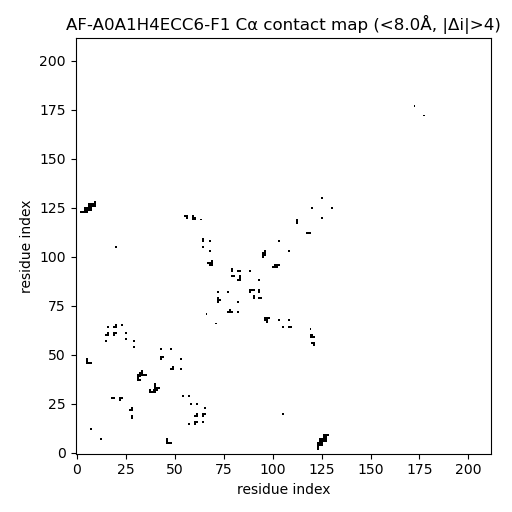
ATOM 1527 O O . ASP A 1 189 ? 2.821 -15.165 43.315 1.00 46.12 189 ASP A O 1
ATOM 1531 N N . ILE A 1 190 ? 2.646 -15.834 41.200 1.00 44.12 190 ILE A N 1
ATOM 1532 C CA . ILE A 1 190 ? 1.218 -15.453 41.115 1.00 44.12 190 ILE A CA 1
ATOM 1533 C C . ILE A 1 190 ? 0.288 -16.670 41.223 1.00 44.12 190 ILE A C 1
ATOM 1535 O O . ILE A 1 190 ? -0.764 -16.585 41.857 1.00 44.12 190 ILE A O 1
ATOM 1539 N N . LEU A 1 191 ? 0.689 -17.835 40.704 1.00 44.78 191 LEU A N 1
ATOM 1540 C CA . LEU A 1 191 ? -0.145 -19.046 40.750 1.00 44.78 191 LEU A CA 1
ATOM 1541 C C . LEU A 1 191 ? -0.055 -19.815 42.078 1.00 44.78 191 LEU A C 1
ATOM 1543 O O . LEU A 1 191 ? -0.996 -20.520 42.420 1.00 44.78 191 LEU A O 1
ATOM 1547 N N . ALA A 1 192 ? 0.987 -19.604 42.891 1.00 45.44 192 ALA A N 1
ATOM 1548 C CA . ALA A 1 192 ? 1.059 -20.165 44.247 1.00 45.44 192 ALA A CA 1
ATOM 1549 C C . ALA A 1 192 ? 0.077 -19.498 45.235 1.00 45.44 192 ALA A C 1
ATOM 1551 O O . ALA A 1 192 ? -0.217 -20.049 46.292 1.00 45.44 192 ALA A O 1
ATOM 1552 N N . LYS A 1 193 ? -0.459 -18.313 44.901 1.00 44.16 193 LYS A N 1
ATOM 1553 C CA . LYS A 1 193 ? -1.384 -17.556 45.764 1.00 44.16 193 LYS A CA 1
ATOM 1554 C C . LYS A 1 193 ? -2.863 -17.822 45.502 1.00 44.16 193 LYS A C 1
ATOM 1556 O O . LYS A 1 193 ? -3.703 -17.257 46.195 1.00 44.16 193 LYS A O 1
ATOM 1561 N N . THR A 1 194 ? -3.198 -18.652 44.519 1.00 48.47 194 THR A N 1
ATOM 1562 C CA . THR A 1 194 ? -4.593 -18.869 44.110 1.00 48.47 194 THR A CA 1
ATOM 1563 C C . THR A 1 194 ? -4.989 -20.334 44.174 1.00 48.47 194 THR A C 1
ATOM 1565 O O . THR A 1 194 ? -5.719 -20.837 43.328 1.00 48.47 194 THR A O 1
ATOM 1568 N N . ASP A 1 195 ? -4.596 -21.008 45.252 1.00 51.91 195 ASP A N 1
ATOM 1569 C CA . ASP A 1 195 ? -5.122 -22.327 45.606 1.00 51.91 195 ASP A CA 1
ATOM 1570 C C . ASP A 1 195 ? -6.537 -22.209 46.227 1.00 51.91 195 ASP A C 1
ATOM 1572 O O . ASP A 1 195 ? -6.872 -22.775 47.263 1.00 51.91 195 ASP A O 1
ATOM 1576 N N . TYR A 1 196 ? -7.404 -21.408 45.595 1.00 55.41 196 TYR A N 1
ATOM 1577 C CA . TYR A 1 196 ? -8.787 -21.186 46.028 1.00 55.41 196 TYR A CA 1
ATOM 1578 C C . TYR A 1 196 ? -9.607 -22.477 45.978 1.00 55.41 196 TYR A C 1
ATOM 1580 O O . TYR A 1 196 ? -10.559 -22.633 46.738 1.00 55.41 196 TYR A O 1
ATOM 1588 N N . LEU A 1 197 ? -9.236 -23.417 45.105 1.00 55.16 197 LEU A N 1
ATOM 1589 C CA . LEU A 1 197 ? -9.907 -24.708 44.992 1.00 55.16 197 LEU A CA 1
ATOM 1590 C C . LEU A 1 197 ? -9.601 -25.616 46.187 1.00 55.16 197 LEU A C 1
ATOM 1592 O O . LEU A 1 197 ? -10.531 -26.230 46.712 1.00 55.16 197 LEU A O 1
ATOM 1596 N N . SER A 1 198 ? -8.354 -25.661 46.667 1.00 63.06 198 SER A N 1
ATOM 1597 C CA . SER A 1 198 ? -8.020 -26.422 47.876 1.00 63.06 198 SER A CA 1
ATOM 1598 C C . SER A 1 198 ? -8.670 -25.800 49.117 1.00 63.06 198 SER A C 1
ATOM 1600 O O . SER A 1 198 ? -9.196 -26.518 49.967 1.00 63.06 198 SER A O 1
ATOM 1602 N N . ASP A 1 199 ? -8.758 -24.469 49.172 1.00 63.88 199 ASP A N 1
ATOM 1603 C CA . ASP A 1 199 ? -9.401 -23.742 50.267 1.00 63.88 199 ASP A CA 1
ATOM 1604 C C . ASP A 1 199 ? -10.934 -23.935 50.286 1.00 63.88 199 ASP A C 1
ATOM 1606 O O . ASP A 1 199 ? -11.537 -24.114 51.348 1.00 63.88 199 ASP A O 1
ATOM 1610 N N . ILE A 1 200 ? -11.582 -23.996 49.115 1.00 67.75 200 ILE A N 1
ATOM 1611 C CA . ILE A 1 200 ? -13.013 -24.325 48.977 1.00 67.75 200 ILE A CA 1
ATOM 1612 C C . ILE A 1 200 ? -13.285 -25.783 49.375 1.00 67.75 200 ILE A C 1
ATOM 1614 O O . ILE A 1 200 ? -14.254 -26.054 50.090 1.00 67.75 200 ILE A O 1
ATOM 1618 N N . LEU A 1 201 ? -12.432 -26.723 48.959 1.00 65.94 201 LEU A N 1
ATOM 1619 C CA . LEU A 1 201 ? -12.570 -28.141 49.306 1.00 65.94 201 LEU A CA 1
ATOM 1620 C C . LEU A 1 201 ? -12.354 -28.383 50.809 1.00 65.94 201 LEU A C 1
ATOM 1622 O O . LEU A 1 201 ? -13.122 -29.123 51.426 1.00 65.94 201 LEU A O 1
ATOM 1626 N N . ASN A 1 202 ? -11.396 -27.683 51.421 1.00 67.69 202 ASN A N 1
ATOM 1627 C CA . ASN A 1 202 ? -11.116 -27.765 52.856 1.00 67.69 202 ASN A CA 1
ATOM 1628 C C . ASN A 1 202 ? -12.198 -27.118 53.734 1.00 67.69 202 ASN A C 1
ATOM 1630 O O . ASN A 1 202 ? -12.412 -27.548 54.866 1.00 67.69 202 ASN A O 1
ATOM 1634 N N . ARG A 1 203 ? -12.913 -26.097 53.246 1.00 64.88 203 ARG A N 1
ATOM 1635 C CA . ARG A 1 203 ? -14.077 -25.542 53.963 1.00 64.88 203 ARG A CA 1
ATOM 1636 C C . ARG A 1 203 ? -15.269 -26.494 53.929 1.00 64.88 203 ARG A C 1
ATOM 1638 O O . ARG A 1 203 ? -16.000 -26.591 54.911 1.00 64.88 203 ARG A O 1
ATOM 1645 N N . ARG A 1 204 ? -15.439 -27.226 52.825 1.00 55.97 204 ARG A N 1
ATOM 1646 C CA . ARG A 1 204 ? -16.532 -28.191 52.650 1.00 55.97 204 ARG A CA 1
ATOM 1647 C C . ARG A 1 204 ? -16.330 -29.461 53.479 1.00 55.97 204 ARG A C 1
ATOM 1649 O O . ARG A 1 204 ? -17.305 -29.988 54.002 1.00 55.97 204 ARG A O 1
ATOM 1656 N N . SER A 1 205 ? -15.086 -29.914 53.650 1.00 61.81 205 SER A N 1
ATOM 1657 C CA . SER A 1 205 ? -14.765 -31.058 54.514 1.00 61.81 205 SER A CA 1
ATOM 1658 C C . SER A 1 205 ? -14.951 -30.747 56.003 1.00 61.81 205 SER A C 1
ATOM 1660 O O . SER A 1 205 ? -15.450 -31.595 56.735 1.00 61.81 205 SER A O 1
ATOM 1662 N N . ARG A 1 206 ? -14.650 -29.517 56.449 1.00 60.72 206 ARG A N 1
ATOM 1663 C CA . ARG A 1 206 ? -14.883 -29.087 57.843 1.00 60.72 206 ARG A CA 1
ATOM 1664 C C . ARG A 1 206 ? -16.366 -28.964 58.201 1.00 60.72 206 ARG A C 1
ATOM 1666 O O . ARG A 1 206 ? -16.739 -29.301 59.311 1.00 60.72 206 ARG A O 1
ATOM 1673 N N . GLN A 1 207 ? -17.227 -28.552 57.268 1.00 58.06 207 GLN A N 1
ATOM 1674 C CA . GLN A 1 207 ? -18.675 -28.453 57.519 1.00 58.06 207 GLN A CA 1
ATOM 1675 C C . GLN A 1 207 ? -19.406 -29.805 57.569 1.00 58.06 207 GLN A C 1
ATOM 1677 O O . GLN A 1 207 ? -20.540 -29.864 58.034 1.00 58.06 207 GLN A O 1
ATOM 1682 N N . LEU A 1 208 ? -18.777 -30.884 57.097 1.00 58.22 208 LEU A N 1
ATOM 1683 C CA . LEU A 1 208 ? -19.341 -32.239 57.123 1.00 58.22 208 LEU A CA 1
ATOM 1684 C C . LEU A 1 208 ? -18.776 -33.104 58.265 1.00 58.22 208 LEU A C 1
ATOM 1686 O O . LEU A 1 208 ? -19.231 -34.230 58.439 1.00 58.22 208 LEU A O 1
ATOM 1690 N N . GLY A 1 209 ? -17.810 -32.589 59.035 1.00 56.00 209 GLY A N 1
ATOM 1691 C CA . GLY A 1 209 ? -17.152 -33.306 60.134 1.00 56.00 209 GLY A CA 1
ATOM 1692 C C . GLY A 1 209 ? -17.764 -33.104 61.525 1.00 56.00 209 GLY A C 1
ATOM 1693 O O . GLY A 1 209 ? -17.421 -33.862 62.422 1.00 56.00 209 GLY A O 1
ATOM 1694 N N . ASP A 1 210 ? -18.680 -32.145 61.704 1.00 53.34 210 ASP A N 1
ATOM 1695 C CA . ASP A 1 210 ? -19.232 -31.771 63.024 1.00 53.34 210 ASP A CA 1
ATOM 1696 C C . ASP A 1 210 ? -20.633 -32.358 63.314 1.00 53.34 210 ASP A C 1
ATOM 1698 O O . ASP A 1 210 ? -21.347 -31.878 64.189 1.00 53.34 210 ASP A O 1
ATOM 1702 N N . ASN A 1 211 ? -21.040 -33.415 62.603 1.00 50.84 211 ASN A N 1
ATOM 1703 C CA . ASN A 1 211 ? -22.259 -34.176 62.910 1.00 50.84 211 ASN A CA 1
ATOM 1704 C C . ASN A 1 211 ? -21.929 -35.654 63.175 1.00 50.84 211 ASN A C 1
ATOM 1706 O O . ASN A 1 211 ? -22.293 -36.514 62.372 1.00 50.84 211 ASN A O 1
ATOM 1710 N N . CYS A 1 212 ? -21.236 -35.933 64.281 1.00 40.41 212 CYS A N 1
ATOM 1711 C CA . CYS A 1 212 ? -21.242 -37.204 65.021 1.00 40.41 212 CYS A CA 1
ATOM 1712 C C . CYS A 1 212 ? -20.813 -36.945 66.469 1.00 40.41 212 CYS A C 1
ATOM 1714 O O . CYS A 1 212 ? -19.730 -36.349 66.654 1.00 40.41 212 CYS A O 1
#

Foldseek 3Di:
DDQQFQEDEPVLLVLLLVLLLVDLDLVVSCCQAPPPPHPNHDPCVVRVQDPVQVSQLSVLSSCLQPDQLLNVCVVVVHDLVRVCVVVVNPSVVSVCSNVVVDPDDSVNSVVVCVVVVNCSHDPRYDYPVVVVVVVVVPPDDDDDDDDDDDDDDDDDDDDDDDDDDDDDDPPDPDPVVVVVVPPPDDDPDDVVPPVVVVVVVVVVVVVVPPPD

Nearest PDB structures (foldseek):
  3bs3-assembly1_A-2  TM=8.355E-01  e=2.223E+00  Bacteroides fragilis NCTC 9343
  2xcj-assembly1_B  TM=8.172E-01  e=2.223E+00  Peduovirus P2
  3eus-assembly1_B  TM=7.121E-01  e=1.264E+00  Ruegeria pomeroyi
  3eus-assembly1_A  TM=5.756E-01  e=1.264E+00  Ruegeria pomeroyi

Secondary structure (DSSP, 8-state):
--PPPEEEPHHHHHHHHHHHHH---HHHHHHHHH-TTSTT---GGGGT--HHHHHHHHHHHHHHHT--HHHHHHHTT--HHHHHHHHT--HHHHHHHHTTSSPPPHHHHHHHHHHTT---SPTTEEESHHHHHHHSS-S-----------------------------------HHHHHHHT--SS-TTSGGG--HHHHHHHHHHHHTSS--